Protein AF-A0ABD1I8C7-F1 (afdb_monomer)

Sequence (208 aa):
MLSKLMKF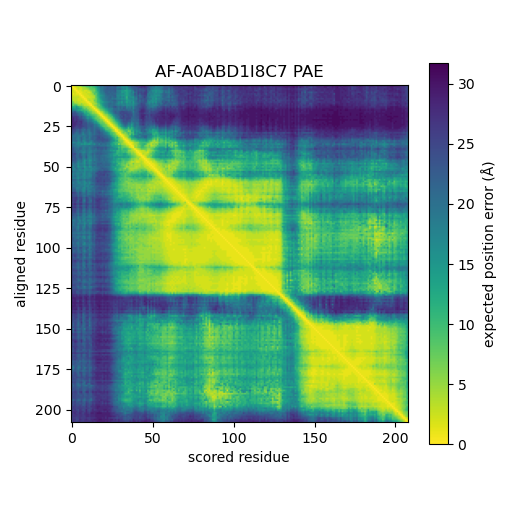FEGLLSAKGDHYVHSVSEAGGRQDVLLWYKDSGQHFNGEFSMAVVQANNLLEDQTQLESGCLSSNETGPHGTFVDIYDGHGGPETSRFINAHLFQHLKRFTAEHQYMSVEVIKKAFQATEDGRLVKATGEVLTNQLSTKHNASIESVRQELQSLHPDDSHIVVLKHNVWRVKGLIQFSKSIGDVYLKKVEFNREPLYQKI

pLDDT: mean 70.95, std 19.96, range [26.22, 94.75]

Radius of gyration: 20.89 Å; Cα contacts (8 Å, |Δi|>4): 258; chains: 1; bounding box: 43×45×62 Å

InterPro domains:
  IPR001932 PPM-type phosphatase-like domain [SM00332] (39-208)
  IPR015655 Protein phosphatase 2C [PTHR47992] (40-129)
  IPR036457 PPM-type phosphatase-like domain superfamily [G3DSA:3.60.40.10] (36-130)
  IPR036457 PPM-type phosphatase-like domain superfamily [G3DSA:3.60.40.10] (131-208)
  IPR036457 PPM-type phosphatase-like domain superfamily [SSF81606] (56-196)

Organism: Salvia divinorum (NCBI:txid28513)

Solvent-accessible surface area (backbone atoms only — not comparable to full-atom values): 13001 Å² total; per-residue (Å²): 108,68,72,60,55,48,51,52,53,52,59,69,65,63,77,74,83,83,84,88,81,95,70,85,82,76,88,67,68,57,77,50,104,56,38,44,40,38,84,72,45,77,45,103,88,49,77,46,65,49,74,49,75,58,86,54,101,62,68,20,60,37,72,49,79,48,62,45,65,50,18,73,40,91,88,36,51,68,50,74,50,77,51,78,34,89,34,71,98,50,37,64,62,24,51,49,46,71,71,39,32,64,56,37,30,14,47,39,13,46,78,64,62,46,87,44,72,61,26,51,53,43,12,55,48,30,59,68,67,74,53,89,81,90,82,86,86,92,90,84,95,65,86,90,70,76,86,52,33,35,79,38,65,70,53,43,52,51,53,44,70,77,34,77,87,45,85,54,52,63,33,78,50,94,95,36,40,11,38,66,62,74,41,42,56,74,70,78,79,70,66,54,48,82,76,37,74,92,55,53,51,86,81,65,85,72,88,126

Mean predicted aligned error: 14.36 Å

Structure (mmCIF, N/CA/C/O backbone):
data_AF-A0ABD1I8C7-F1
#
_entry.id   AF-A0ABD1I8C7-F1
#
loop_
_atom_site.group_PDB
_atom_site.id
_atom_site.type_symbol
_atom_site.label_atom_id
_atom_site.label_alt_id
_atom_site.label_comp_id
_atom_site.label_asym_id
_atom_site.label_entity_id
_atom_site.label_seq_id
_atom_site.pdbx_PDB_ins_code
_atom_site.Cartn_x
_atom_site.Cartn_y
_atom_site.Cartn_z
_atom_site.occupancy
_atom_site.B_iso_or_equiv
_atom_site.auth_seq_id
_atom_site.auth_comp_id
_atom_site.auth_asym_id
_atom_site.auth_atom_id
_atom_site.pdbx_PDB_model_num
ATOM 1 N N . MET A 1 1 ? -24.406 -19.679 -8.774 1.00 45.56 1 MET A N 1
ATOM 2 C CA . MET A 1 1 ? -22.985 -19.381 -8.473 1.00 45.56 1 MET A CA 1
ATOM 3 C C . MET A 1 1 ? -22.059 -20.491 -8.954 1.00 45.56 1 MET A C 1
ATOM 5 O O . MET A 1 1 ? -21.194 -20.193 -9.762 1.00 45.56 1 MET A O 1
ATOM 9 N N . LEU A 1 2 ? -22.289 -21.755 -8.575 1.00 35.94 2 LEU A N 1
ATOM 10 C CA . LEU A 1 2 ? -21.506 -22.910 -9.055 1.00 35.94 2 LEU A CA 1
ATOM 11 C C . LEU A 1 2 ? -21.444 -23.039 -10.586 1.00 35.94 2 LEU A C 1
ATOM 13 O O . LEU A 1 2 ? -20.377 -23.278 -11.124 1.00 35.94 2 LEU A O 1
ATOM 17 N N . SER A 1 3 ? -22.538 -22.773 -11.303 1.00 36.16 3 SER A N 1
ATOM 18 C CA . SER A 1 3 ? -22.552 -22.829 -12.774 1.00 36.16 3 SER A CA 1
ATOM 19 C C . SER A 1 3 ? -21.710 -21.745 -13.462 1.00 36.16 3 SER A C 1
ATOM 21 O O . SER A 1 3 ? -21.222 -21.967 -14.562 1.00 36.16 3 SER A O 1
ATOM 23 N N . LYS A 1 4 ? -21.511 -20.580 -12.827 1.00 42.75 4 LYS A N 1
ATOM 24 C CA . LYS A 1 4 ? -20.607 -19.530 -13.333 1.00 42.75 4 LYS A CA 1
ATOM 25 C C . LYS A 1 4 ? -19.144 -19.867 -13.026 1.00 42.75 4 LYS A C 1
ATOM 27 O O . LYS A 1 4 ? -18.289 -19.661 -13.874 1.00 42.75 4 LYS A O 1
ATOM 32 N N . LEU A 1 5 ? -18.885 -20.450 -11.853 1.00 42.31 5 LEU A N 1
ATOM 33 C CA . LEU A 1 5 ? -17.564 -20.949 -11.461 1.00 42.31 5 LEU A CA 1
ATOM 34 C C . LEU A 1 5 ? -17.123 -22.156 -12.313 1.00 42.31 5 LEU A C 1
ATOM 36 O O . LEU A 1 5 ? -15.961 -22.261 -12.678 1.00 42.31 5 LEU A O 1
ATOM 40 N N . MET A 1 6 ? -18.045 -23.046 -12.684 1.00 38.19 6 MET A N 1
ATOM 41 C CA . MET A 1 6 ? -17.744 -24.175 -13.573 1.00 38.19 6 MET A CA 1
ATOM 42 C C . MET A 1 6 ? -17.436 -23.709 -15.000 1.00 38.19 6 MET A C 1
ATOM 44 O O . MET A 1 6 ? -16.459 -24.172 -15.573 1.00 38.19 6 MET A O 1
ATOM 48 N N . LYS A 1 7 ? -18.169 -22.714 -15.525 1.00 44.19 7 LYS A N 1
ATOM 49 C CA . LYS A 1 7 ? -17.835 -22.074 -16.812 1.00 44.19 7 LYS A CA 1
ATOM 50 C C . LYS A 1 7 ? -16.465 -21.384 -16.800 1.00 44.19 7 LYS A C 1
ATOM 52 O O . LYS A 1 7 ? -15.779 -21.387 -17.816 1.00 44.19 7 LYS A O 1
ATOM 57 N N . PHE A 1 8 ? -16.053 -20.830 -15.656 1.00 46.72 8 PHE A N 1
ATOM 58 C CA . PHE A 1 8 ? -14.706 -20.287 -15.459 1.00 46.72 8 PHE A CA 1
ATOM 59 C C . PHE A 1 8 ? -13.624 -21.374 -15.597 1.00 46.72 8 PHE A C 1
ATOM 61 O O . PHE A 1 8 ? -12.655 -21.177 -16.325 1.00 46.72 8 PHE A O 1
ATOM 68 N N . PHE A 1 9 ? -13.811 -22.549 -14.981 1.00 45.28 9 PHE A N 1
ATOM 69 C CA . PHE A 1 9 ? -12.867 -23.666 -15.131 1.00 45.28 9 PHE A CA 1
ATOM 70 C C . PHE A 1 9 ? -12.885 -24.291 -16.534 1.00 45.28 9 PHE A C 1
ATOM 72 O O . PHE A 1 9 ? -11.830 -24.664 -17.039 1.00 45.28 9 PHE A O 1
ATOM 79 N N . GLU A 1 10 ? -14.045 -24.367 -17.190 1.00 43.16 10 GLU A N 1
ATOM 80 C CA . GLU A 1 10 ? -14.157 -24.857 -18.573 1.00 43.16 10 GLU A CA 1
ATOM 81 C C . GLU A 1 10 ? -13.424 -23.943 -19.568 1.00 43.16 10 GLU A C 1
ATOM 83 O O . GLU A 1 10 ? -12.711 -24.443 -20.437 1.00 43.16 10 GLU A O 1
ATOM 88 N N . GLY A 1 11 ? -13.514 -22.617 -19.405 1.00 42.72 11 GLY A N 1
ATOM 89 C CA . GLY A 1 11 ? -12.761 -21.656 -20.221 1.00 42.72 11 GLY A CA 1
ATOM 90 C C . GLY A 1 11 ? -11.244 -21.759 -20.030 1.00 42.72 11 GLY A C 1
ATOM 91 O O . GLY A 1 11 ? -10.499 -21.732 -21.007 1.00 42.72 11 GLY A O 1
ATOM 92 N N . LEU A 1 12 ? -10.791 -21.965 -18.788 1.00 45.03 12 LEU A N 1
ATOM 93 C CA . LEU A 1 12 ? -9.370 -22.120 -18.448 1.00 45.03 12 LEU A CA 1
ATOM 94 C C . LEU A 1 12 ? -8.767 -23.428 -18.997 1.00 45.03 12 LEU A C 1
ATOM 96 O O . LEU A 1 12 ? -7.588 -23.485 -19.339 1.00 45.03 12 LEU A O 1
ATOM 100 N N . LEU A 1 13 ? -9.573 -24.492 -19.082 1.00 40.12 13 LEU A N 1
ATOM 101 C CA . LEU A 1 13 ? -9.147 -25.807 -19.572 1.00 40.12 13 LEU A CA 1
ATOM 102 C C . LEU A 1 13 ? -9.247 -25.947 -21.099 1.00 40.12 13 LEU A C 1
ATOM 104 O O . LEU A 1 13 ? -8.547 -26.782 -21.673 1.00 40.12 13 LEU A O 1
ATOM 108 N N . SER A 1 14 ? -10.071 -25.132 -21.767 1.00 38.41 14 SER A N 1
ATOM 109 C CA . SER A 1 14 ? -10.277 -25.201 -23.220 1.00 38.41 14 SER A CA 1
ATOM 110 C C . SER A 1 14 ? -9.148 -24.569 -24.051 1.00 38.41 14 SER A C 1
ATOM 112 O O . SER A 1 14 ? -9.149 -24.718 -25.270 1.00 38.41 14 SER A O 1
ATOM 114 N N . ALA A 1 15 ? -8.164 -23.907 -23.434 1.00 40.06 15 ALA A N 1
ATOM 115 C CA . ALA A 1 15 ? -7.047 -23.248 -24.124 1.00 40.06 15 ALA A CA 1
ATOM 116 C C . ALA A 1 15 ? -5.882 -24.191 -24.513 1.00 40.06 15 ALA A C 1
ATOM 118 O O . ALA A 1 15 ? -4.747 -23.749 -24.690 1.00 40.06 15 ALA A O 1
ATOM 119 N N . LYS A 1 16 ? -6.129 -25.501 -24.653 1.00 38.72 16 LYS A N 1
ATOM 120 C CA . LYS A 1 16 ? -5.148 -26.453 -25.198 1.00 38.72 16 LYS A CA 1
ATOM 121 C C . LYS A 1 16 ? -5.576 -26.935 -26.579 1.00 38.72 16 LYS A C 1
ATOM 123 O O . LYS A 1 16 ? -6.332 -27.892 -26.697 1.00 38.72 16 LYS A O 1
ATOM 128 N N . GLY A 1 17 ? -4.997 -26.301 -27.594 1.00 39.34 17 GLY A N 1
ATOM 129 C CA . GLY A 1 17 ? -4.993 -26.777 -28.974 1.00 39.34 17 GLY A CA 1
ATOM 130 C C . GLY A 1 17 ? -5.475 -25.722 -29.957 1.00 39.34 17 GLY A C 1
ATOM 131 O O . GLY A 1 17 ? -6.671 -25.601 -30.170 1.00 39.34 17 GLY A O 1
ATOM 132 N N . ASP A 1 18 ? -4.548 -24.943 -30.520 1.00 29.41 18 ASP A N 1
ATOM 133 C CA . ASP A 1 18 ? -4.319 -24.937 -31.971 1.00 29.41 18 ASP A CA 1
ATOM 134 C C . ASP A 1 18 ? -3.164 -23.998 -32.361 1.00 29.41 18 ASP A C 1
ATOM 136 O O . ASP A 1 18 ? -2.932 -22.944 -31.771 1.00 29.41 18 ASP A O 1
ATOM 140 N N . HIS A 1 19 ? -2.379 -24.448 -33.340 1.00 30.81 19 HIS A N 1
ATOM 141 C CA . HIS A 1 19 ? -1.162 -23.810 -33.831 1.00 30.81 19 HIS A CA 1
ATOM 142 C C . HIS A 1 19 ? -1.445 -22.627 -34.784 1.00 30.81 19 HIS A C 1
ATOM 144 O O . HIS A 1 19 ? -2.179 -22.777 -35.751 1.00 30.81 19 HIS A O 1
ATOM 150 N N . TYR A 1 20 ? -0.715 -21.524 -34.545 1.00 30.84 20 TYR A N 1
ATOM 151 C CA . TYR A 1 20 ? -0.218 -20.479 -35.469 1.00 30.84 20 TYR A CA 1
ATOM 152 C C . TYR A 1 20 ? -1.201 -19.728 -36.391 1.00 30.84 20 TYR A C 1
ATOM 154 O O . TYR A 1 20 ? -1.635 -20.285 -37.386 1.00 30.84 20 TYR A O 1
ATOM 162 N N . VAL A 1 21 ? -1.345 -18.405 -36.188 1.00 26.22 21 VAL A N 1
ATOM 163 C CA . VAL A 1 21 ? -0.935 -17.346 -37.148 1.00 26.22 21 VAL A CA 1
ATOM 164 C C . VAL A 1 21 ? -0.679 -16.037 -36.379 1.00 26.22 21 VAL A C 1
ATOM 166 O O . VAL A 1 21 ? -1.485 -15.601 -35.563 1.00 26.22 21 VAL A O 1
ATOM 169 N N . HIS A 1 22 ? 0.463 -15.410 -36.668 1.00 39.03 22 HIS A N 1
ATOM 170 C CA . HIS A 1 22 ? 0.878 -14.081 -36.216 1.00 39.03 22 HIS A CA 1
ATOM 171 C C . HIS A 1 22 ? -0.144 -12.994 -36.607 1.00 39.03 22 HIS A C 1
ATOM 173 O O . HIS A 1 22 ? -0.355 -12.742 -37.791 1.00 39.03 22 HIS A O 1
ATOM 179 N N . SER A 1 23 ? -0.694 -12.276 -35.628 1.00 26.30 23 SER A N 1
ATOM 180 C CA . SER A 1 23 ? -1.195 -10.913 -35.820 1.00 26.30 23 SER A CA 1
ATOM 181 C C . SER A 1 23 ? -1.160 -10.167 -34.487 1.00 26.30 23 SER A C 1
ATOM 183 O O . SER A 1 23 ? -1.626 -10.674 -33.474 1.00 26.30 23 SER A O 1
ATOM 185 N N . VAL A 1 24 ? -0.506 -9.006 -34.525 1.00 30.81 24 VAL A N 1
ATOM 186 C CA . VAL A 1 24 ? -0.400 -7.920 -33.538 1.00 30.81 24 VAL A CA 1
ATOM 187 C C . VAL A 1 24 ? -1.281 -8.081 -32.287 1.00 30.81 24 VAL A C 1
ATOM 189 O O . VAL A 1 24 ? -2.501 -7.976 -32.350 1.00 30.81 24 VAL A O 1
ATOM 192 N N . SER A 1 25 ? -0.629 -8.293 -31.138 1.00 33.66 25 SER A N 1
ATOM 193 C CA . SER A 1 25 ? -1.260 -8.415 -29.820 1.00 33.66 25 SER A CA 1
ATOM 194 C C . SER A 1 25 ? -2.000 -7.130 -29.439 1.00 33.66 25 SER A C 1
ATOM 196 O O . SER A 1 25 ? -1.377 -6.106 -29.155 1.00 33.66 25 SER A O 1
ATOM 198 N N . GLU A 1 26 ? -3.327 -7.206 -29.368 1.00 35.78 26 GLU A N 1
ATOM 199 C CA . GLU A 1 26 ? -4.166 -6.250 -28.643 1.00 35.78 26 GLU A CA 1
ATOM 200 C C . GLU A 1 26 ? -3.727 -6.223 -27.171 1.00 35.78 26 GLU A C 1
ATOM 202 O O . GLU A 1 26 ? -3.871 -7.197 -26.436 1.00 35.78 26 GLU A O 1
ATOM 207 N N . ALA A 1 27 ? -3.158 -5.101 -26.732 1.00 43.41 27 ALA A N 1
ATOM 208 C CA . ALA A 1 27 ? -2.728 -4.875 -25.351 1.00 43.41 27 ALA A CA 1
ATOM 209 C C . ALA A 1 27 ? -3.891 -4.515 -24.395 1.00 43.41 27 ALA A C 1
ATOM 211 O O . ALA A 1 27 ? -3.655 -4.157 -23.241 1.00 43.41 27 ALA A O 1
ATOM 212 N N . GLY A 1 28 ? -5.143 -4.583 -24.861 1.00 44.72 28 GLY A N 1
ATOM 213 C CA . GLY A 1 28 ? -6.338 -4.239 -24.091 1.00 44.72 28 GLY A CA 1
ATOM 214 C C . GLY A 1 28 ? -6.972 -5.471 -23.450 1.00 44.72 28 GLY A C 1
ATOM 215 O O . GLY A 1 28 ? -7.392 -6.385 -24.153 1.00 44.72 28 GLY A O 1
ATOM 216 N N . GLY A 1 29 ? -7.045 -5.503 -22.115 1.00 45.91 29 GLY A N 1
ATOM 217 C CA . GLY A 1 29 ? -7.774 -6.546 -21.384 1.00 45.91 29 GLY A CA 1
ATOM 218 C C . GLY A 1 29 ? -9.247 -6.621 -21.805 1.00 45.91 29 GLY A C 1
ATOM 219 O O . GLY A 1 29 ? -9.850 -5.609 -22.164 1.00 45.91 29 GLY A O 1
ATOM 220 N N . ARG A 1 30 ? -9.833 -7.822 -21.760 1.00 50.06 30 ARG A N 1
ATOM 221 C CA . ARG A 1 30 ? -11.252 -8.035 -22.073 1.00 50.06 30 ARG A CA 1
ATOM 222 C C . ARG A 1 30 ? -12.092 -7.717 -20.840 1.00 50.06 30 ARG A C 1
ATOM 224 O O . ARG A 1 30 ? -11.819 -8.216 -19.750 1.00 50.06 30 ARG A O 1
ATOM 231 N N . GLN A 1 31 ? -13.103 -6.875 -21.017 1.00 45.56 31 GLN A N 1
ATOM 232 C CA . GLN A 1 31 ? -14.036 -6.498 -19.962 1.00 45.56 31 GLN A CA 1
ATOM 233 C C . GLN A 1 31 ? -15.365 -7.222 -20.196 1.00 45.56 31 GLN A C 1
ATOM 235 O O . GLN A 1 31 ? -16.065 -6.926 -21.162 1.00 45.56 31 GLN A O 1
ATOM 240 N N . ASP A 1 32 ? -15.711 -8.161 -19.317 1.00 48.12 32 ASP A N 1
ATOM 241 C CA . ASP A 1 32 ? -17.090 -8.634 -19.163 1.00 48.12 32 ASP A CA 1
ATOM 242 C C . ASP A 1 32 ? -17.681 -7.949 -17.917 1.00 48.12 32 ASP A C 1
ATOM 244 O O . ASP A 1 32 ? -16.945 -7.556 -17.013 1.00 48.12 32 ASP A O 1
ATOM 248 N N . VAL A 1 33 ? -18.999 -7.760 -17.856 1.00 56.06 33 VAL A N 1
ATOM 249 C CA . VAL A 1 33 ? -19.697 -6.792 -16.970 1.00 56.06 33 VAL A CA 1
ATOM 250 C C . VAL A 1 33 ? -19.403 -6.965 -15.460 1.00 56.06 33 VAL A C 1
ATOM 252 O O . VAL A 1 33 ? -19.699 -6.073 -14.672 1.00 56.06 33 VAL A O 1
ATOM 255 N N . LEU A 1 34 ? -18.799 -8.084 -15.044 1.00 59.16 34 LEU A N 1
ATOM 256 C CA . LEU A 1 34 ? -18.419 -8.404 -13.656 1.00 59.16 34 LEU A CA 1
ATOM 257 C C . LEU A 1 34 ? -16.981 -8.941 -13.506 1.00 59.16 34 LEU A C 1
ATOM 259 O O . LEU A 1 34 ? -16.591 -9.374 -12.418 1.00 59.16 34 LEU A O 1
ATOM 263 N N . LEU A 1 35 ? -16.220 -9.002 -14.599 1.00 55.72 35 LEU A N 1
ATOM 264 C CA . LEU A 1 35 ? -14.939 -9.694 -14.661 1.00 55.72 35 LEU A CA 1
ATOM 265 C C . LEU A 1 35 ? -13.967 -8.894 -15.523 1.00 55.72 35 LEU A C 1
ATOM 267 O O . LEU A 1 35 ? -14.176 -8.718 -16.724 1.00 55.72 35 LEU A O 1
ATOM 271 N N . TRP A 1 36 ? -12.872 -8.466 -14.904 1.00 66.19 36 TRP A N 1
ATOM 272 C CA . TRP A 1 36 ? -11.698 -8.021 -15.638 1.00 66.19 36 TRP A CA 1
ATOM 273 C C . TRP A 1 36 ? -10.651 -9.116 -15.558 1.00 66.19 36 TRP A C 1
ATOM 275 O O . TRP A 1 36 ? -10.346 -9.613 -14.475 1.00 66.19 36 TRP A O 1
ATOM 285 N N . TYR A 1 37 ? -10.102 -9.509 -16.696 1.00 59.41 37 TYR A N 1
ATOM 286 C CA . TYR A 1 37 ? -9.036 -10.491 -16.724 1.00 59.41 37 TYR A CA 1
ATOM 287 C C . TYR A 1 37 ? -8.070 -10.221 -17.873 1.00 59.41 37 TYR A C 1
ATOM 289 O O . TYR A 1 37 ? -8.408 -9.636 -18.905 1.00 59.41 37 TYR A O 1
ATOM 297 N N . LYS A 1 38 ? -6.835 -10.659 -17.661 1.00 64.44 38 LYS A N 1
ATOM 298 C CA . LYS A 1 38 ? -5.756 -10.720 -18.633 1.00 64.44 38 LYS A CA 1
ATOM 299 C C . LYS A 1 38 ? -5.336 -12.183 -18.711 1.00 64.44 38 LYS A C 1
ATOM 301 O O . LYS A 1 38 ? -4.649 -12.667 -17.813 1.00 64.44 38 LYS A O 1
ATOM 306 N N . ASP A 1 39 ? -5.821 -12.863 -19.753 1.00 58.16 39 ASP A N 1
ATOM 307 C CA . ASP A 1 39 ? -5.686 -14.315 -19.963 1.00 58.16 39 ASP A CA 1
ATOM 308 C C . ASP A 1 39 ? -4.238 -14.791 -19.904 1.00 58.16 39 ASP A C 1
ATOM 310 O O . ASP A 1 39 ? -3.917 -15.735 -19.190 1.00 58.16 39 ASP A O 1
ATOM 314 N N . SER A 1 40 ? -3.360 -14.115 -20.641 1.00 58.84 40 SER A N 1
ATOM 315 C CA . SER A 1 40 ? -1.940 -14.435 -20.699 1.00 58.84 40 SER A CA 1
ATOM 316 C C . SER A 1 40 ? -1.155 -13.197 -21.122 1.00 58.84 40 SER A C 1
ATOM 318 O O . SER A 1 40 ? -1.397 -12.642 -22.195 1.00 58.84 40 SER A O 1
ATOM 320 N N . GLY A 1 41 ? -0.222 -12.743 -20.294 1.00 60.47 41 GLY A N 1
ATOM 321 C CA . GLY A 1 41 ? 0.793 -11.768 -20.675 1.00 60.47 41 GLY A CA 1
ATOM 322 C C . GLY A 1 41 ? 2.188 -12.362 -20.547 1.00 60.47 41 GLY A C 1
ATOM 323 O O . GLY A 1 41 ? 2.424 -13.248 -19.729 1.00 60.47 41 GLY A O 1
ATOM 324 N N . GLN A 1 42 ? 3.114 -11.878 -21.370 1.00 60.25 42 GLN A N 1
ATOM 325 C CA . GLN A 1 42 ? 4.514 -12.281 -21.300 1.00 60.25 42 GLN A CA 1
ATOM 326 C C . GLN A 1 42 ? 5.292 -11.374 -20.348 1.00 60.25 42 GLN A C 1
ATOM 328 O O . GLN A 1 42 ? 5.147 -10.150 -20.373 1.00 60.25 42 GLN A O 1
ATOM 333 N N . HIS A 1 43 ? 6.152 -11.987 -19.542 1.00 68.50 43 HIS A N 1
ATOM 334 C CA . HIS A 1 43 ? 7.242 -11.316 -18.846 1.00 68.50 43 HIS A CA 1
ATOM 335 C C . HIS A 1 43 ? 8.570 -12.006 -19.181 1.00 68.50 43 HIS A C 1
ATOM 337 O O . HIS A 1 43 ? 8.591 -13.094 -19.751 1.00 68.50 43 HIS A O 1
ATOM 343 N N . PHE A 1 44 ? 9.696 -11.395 -18.802 1.00 56.97 44 PHE A N 1
ATOM 344 C CA . PHE A 1 44 ? 11.043 -11.853 -19.187 1.00 56.97 44 PHE A CA 1
ATOM 345 C C . PHE A 1 44 ? 11.358 -13.332 -18.853 1.00 56.97 44 PHE A C 1
ATOM 347 O O . PHE A 1 44 ? 12.233 -13.924 -19.474 1.00 56.97 44 PHE A O 1
ATOM 354 N N . ASN A 1 45 ? 10.630 -13.944 -17.910 1.00 64.00 45 ASN A N 1
ATOM 355 C CA . ASN A 1 45 ? 10.873 -15.303 -17.415 1.00 64.00 45 ASN A CA 1
ATOM 356 C C . ASN A 1 45 ? 9.656 -16.246 -17.514 1.00 64.00 45 ASN A C 1
ATOM 358 O O . ASN A 1 45 ? 9.692 -17.317 -16.908 1.00 64.00 45 ASN A O 1
ATOM 362 N N . GLY A 1 46 ? 8.590 -15.880 -18.236 1.00 71.38 46 GLY A N 1
ATOM 363 C CA . GLY A 1 46 ? 7.407 -16.738 -18.344 1.00 71.38 46 GLY A CA 1
ATOM 364 C C . GLY A 1 46 ? 6.122 -16.032 -18.766 1.00 71.38 46 GLY A C 1
ATOM 365 O O . GLY A 1 46 ? 6.126 -14.904 -19.266 1.00 71.38 46 GLY A O 1
ATOM 366 N N . GLU A 1 47 ? 5.010 -16.730 -18.555 1.00 74.50 47 GLU A N 1
ATOM 367 C CA . GLU A 1 47 ? 3.654 -16.245 -18.799 1.00 74.50 47 GLU A CA 1
ATOM 368 C C . GLU A 1 47 ? 2.944 -15.989 -17.470 1.00 74.50 47 GLU A C 1
ATOM 370 O O . GLU A 1 47 ? 3.132 -16.717 -16.493 1.00 74.50 47 GLU A O 1
ATOM 375 N N . PHE A 1 48 ? 2.108 -14.960 -17.433 1.00 71.94 48 PHE A N 1
ATOM 376 C CA . PHE A 1 48 ? 1.251 -14.658 -16.294 1.00 71.94 48 PHE A CA 1
ATOM 377 C C . PHE A 1 48 ? -0.202 -14.533 -16.737 1.00 71.94 48 PHE A C 1
ATOM 379 O O . PHE A 1 48 ? -0.478 -14.101 -17.851 1.00 71.94 48 PHE A O 1
ATOM 386 N N . SER A 1 49 ? -1.129 -14.796 -15.821 1.00 72.81 49 SER A N 1
ATOM 387 C CA . SER A 1 49 ? -2.550 -14.480 -15.970 1.00 72.81 49 SER A CA 1
ATOM 388 C C . SER A 1 49 ? -3.017 -13.696 -14.751 1.00 72.81 49 SER A C 1
ATOM 390 O O . SER A 1 49 ? -2.566 -13.968 -13.637 1.00 72.81 49 SER A O 1
ATOM 392 N N . MET A 1 50 ? -3.939 -12.760 -14.930 1.00 77.00 50 MET A N 1
ATOM 393 C CA . MET A 1 50 ? -4.484 -11.967 -13.830 1.00 77.00 50 MET A CA 1
ATOM 394 C C . MET A 1 50 ? -5.988 -11.827 -13.996 1.00 77.00 50 MET A C 1
ATOM 396 O O . MET A 1 50 ? -6.465 -11.614 -15.104 1.00 77.00 50 MET A O 1
ATOM 400 N N . ALA A 1 51 ? -6.739 -11.938 -12.906 1.00 74.75 51 ALA A N 1
ATOM 401 C CA . ALA A 1 51 ? -8.183 -11.769 -12.924 1.00 74.75 51 ALA A CA 1
ATOM 4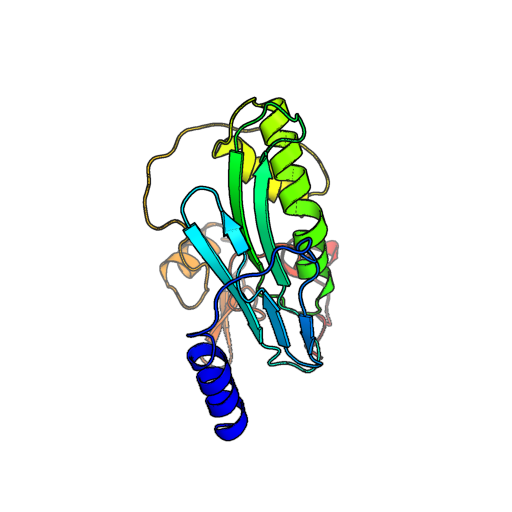02 C C . ALA A 1 51 ? -8.644 -11.021 -11.675 1.00 74.75 51 ALA A C 1
ATOM 404 O O . ALA A 1 51 ? -8.145 -11.258 -10.576 1.00 74.75 51 ALA A O 1
ATOM 405 N N . VAL A 1 52 ? -9.622 -10.145 -11.863 1.00 74.50 52 VAL A N 1
ATOM 406 C CA . VAL A 1 52 ? -10.355 -9.438 -10.820 1.00 74.50 52 VAL A CA 1
ATOM 407 C C . VAL A 1 52 ? -11.817 -9.817 -10.969 1.00 74.50 52 VAL A C 1
ATOM 409 O O . VAL A 1 52 ? -12.434 -9.586 -12.011 1.00 74.50 52 VAL A O 1
ATOM 412 N N . VAL A 1 53 ? -12.366 -10.419 -9.917 1.00 73.94 53 VAL A N 1
ATOM 413 C CA . VAL A 1 53 ? -13.762 -10.849 -9.867 1.00 73.94 53 VAL A CA 1
ATOM 414 C C . VAL A 1 53 ? -14.523 -9.881 -8.980 1.00 73.94 53 VAL A C 1
ATOM 416 O O . VAL A 1 53 ? -14.243 -9.772 -7.788 1.00 73.94 53 VAL A O 1
ATOM 419 N N . GLN A 1 54 ? -15.510 -9.196 -9.548 1.00 72.81 54 GLN A N 1
ATOM 420 C CA . GLN A 1 54 ? -16.318 -8.251 -8.793 1.00 72.81 54 GLN A CA 1
ATOM 421 C C . GLN A 1 54 ? -17.267 -8.984 -7.831 1.00 72.81 54 GLN A C 1
ATOM 423 O O . GLN A 1 54 ? -18.155 -9.724 -8.261 1.00 72.81 54 GLN A O 1
ATOM 428 N N . ALA A 1 55 ? -17.096 -8.753 -6.526 1.00 70.56 55 ALA A N 1
ATOM 429 C CA . ALA A 1 55 ? -17.968 -9.297 -5.479 1.00 70.56 55 ALA A CA 1
ATOM 430 C C . ALA A 1 55 ? -19.035 -8.298 -4.983 1.00 70.56 55 ALA A C 1
ATOM 432 O O . ALA A 1 55 ? -20.110 -8.718 -4.557 1.00 70.56 55 ALA A O 1
ATOM 433 N N . ASN A 1 56 ? -18.760 -6.991 -5.066 1.00 71.62 56 ASN A N 1
ATOM 434 C CA . ASN A 1 56 ? -19.635 -5.910 -4.592 1.00 71.62 56 ASN A CA 1
ATOM 435 C C . ASN A 1 56 ? -20.321 -5.176 -5.759 1.00 71.62 56 ASN A C 1
ATOM 437 O O . ASN A 1 56 ? -19.886 -5.272 -6.903 1.00 71.62 56 ASN A O 1
ATOM 441 N N . ASN A 1 57 ? -21.368 -4.385 -5.484 1.00 70.56 57 ASN A N 1
ATOM 442 C CA . ASN A 1 57 ? -22.046 -3.566 -6.509 1.00 70.56 57 ASN A CA 1
ATOM 443 C C . ASN A 1 57 ? -21.105 -2.555 -7.186 1.00 70.56 57 ASN A C 1
ATOM 445 O O . ASN A 1 57 ? -21.285 -2.226 -8.356 1.00 70.56 57 ASN A O 1
ATOM 449 N N . LEU A 1 58 ? -20.095 -2.090 -6.450 1.00 75.75 58 LEU A N 1
ATOM 450 C CA . LEU A 1 58 ? -19.028 -1.223 -6.928 1.00 75.75 58 LEU A CA 1
ATOM 451 C C . LEU A 1 58 ? -17.708 -1.989 -6.840 1.00 75.75 58 LEU A C 1
ATOM 453 O O . LEU A 1 58 ? -17.394 -2.551 -5.793 1.00 75.75 58 LEU A O 1
ATOM 457 N N . LEU A 1 59 ? -16.951 -2.040 -7.937 1.00 80.31 59 LEU A N 1
ATOM 458 C CA . LEU A 1 59 ? -15.636 -2.674 -7.942 1.00 80.31 59 LEU A CA 1
ATOM 459 C C . LEU A 1 59 ? -14.609 -1.734 -7.300 1.00 80.31 59 LEU A C 1
ATOM 461 O O . LEU A 1 59 ? -14.082 -0.834 -7.958 1.00 80.31 59 LEU A O 1
ATOM 465 N N . GLU A 1 60 ? -14.381 -1.934 -6.005 1.00 83.06 60 GLU A N 1
ATOM 466 C CA . GLU A 1 60 ? -13.381 -1.208 -5.218 1.00 83.06 60 GLU A CA 1
ATOM 467 C C . GLU A 1 60 ? -11.970 -1.759 -5.456 1.00 83.06 60 GLU A C 1
ATOM 469 O O . GLU A 1 60 ? -11.015 -0.986 -5.455 1.00 83.06 60 GLU A O 1
ATOM 474 N N . ASP A 1 61 ? -11.839 -3.053 -5.752 1.00 86.94 61 ASP A N 1
ATOM 475 C CA . ASP A 1 61 ? -10.543 -3.675 -6.007 1.00 86.94 61 ASP A CA 1
ATOM 476 C C . ASP A 1 61 ? -9.938 -3.210 -7.332 1.00 86.94 61 ASP A C 1
ATOM 478 O O . ASP A 1 61 ? -10.618 -3.090 -8.355 1.00 86.94 61 ASP A O 1
ATOM 482 N N . GLN A 1 62 ? -8.634 -2.964 -7.322 1.00 84.62 62 GLN A N 1
ATOM 483 C CA . GLN A 1 62 ? -7.859 -2.603 -8.506 1.00 84.62 62 GLN A CA 1
ATOM 484 C C . GLN A 1 62 ? -6.616 -3.483 -8.590 1.00 84.62 62 GLN A C 1
ATOM 486 O O . GLN A 1 62 ? -6.120 -3.997 -7.591 1.00 84.62 62 GLN A O 1
ATOM 491 N N . THR A 1 63 ? -6.073 -3.649 -9.790 1.00 87.69 63 THR A N 1
ATOM 492 C CA . THR A 1 63 ? -4.830 -4.394 -9.983 1.00 87.69 63 THR A CA 1
ATOM 493 C C . THR A 1 63 ? -4.032 -3.802 -11.130 1.00 87.69 63 THR A C 1
ATOM 495 O O . THR A 1 63 ? -4.597 -3.183 -12.035 1.00 87.69 63 THR A O 1
ATOM 498 N N . GLN A 1 64 ? -2.715 -3.949 -11.079 1.00 86.25 64 GLN A N 1
ATOM 499 C CA . GLN A 1 64 ? -1.822 -3.476 -12.123 1.00 86.25 64 GLN A CA 1
ATOM 500 C C . GLN A 1 64 ? -0.746 -4.515 -12.397 1.00 86.25 64 GLN A C 1
ATOM 502 O O . GLN A 1 64 ? -0.244 -5.174 -11.484 1.00 86.25 64 GLN A O 1
ATOM 507 N N . LEU A 1 65 ? -0.390 -4.644 -13.674 1.00 85.25 65 LEU A N 1
ATOM 508 C CA . LEU A 1 65 ? 0.650 -5.550 -14.115 1.00 85.25 65 LEU A CA 1
ATOM 509 C C . LEU A 1 65 ? 1.400 -4.984 -15.310 1.00 85.25 65 LEU A C 1
ATOM 511 O O . LEU A 1 65 ? 0.865 -4.912 -16.417 1.00 85.25 65 LEU A O 1
ATOM 515 N N . GLU A 1 66 ? 2.655 -4.638 -15.067 1.00 82.44 66 GLU A N 1
ATOM 516 C CA . GLU A 1 66 ? 3.554 -4.029 -16.038 1.00 82.44 66 GLU A CA 1
ATOM 517 C C . GLU A 1 66 ? 4.818 -4.880 -16.132 1.00 82.44 66 GLU A C 1
ATOM 519 O O . GLU A 1 66 ? 5.421 -5.231 -15.118 1.00 82.44 66 GLU A O 1
ATOM 524 N N . SER A 1 67 ? 5.241 -5.225 -17.346 1.00 83.81 67 SER A N 1
ATOM 525 C CA . SER A 1 67 ? 6.516 -5.907 -17.580 1.00 83.81 67 SER A CA 1
ATOM 526 C C . SER A 1 67 ? 7.321 -5.122 -18.606 1.00 83.81 67 SER A C 1
ATOM 528 O O . SER A 1 67 ? 6.780 -4.705 -19.628 1.00 83.81 67 SER A O 1
ATOM 530 N N . GLY A 1 68 ? 8.599 -4.876 -18.319 1.00 84.06 68 GLY A N 1
ATOM 531 C CA . GLY A 1 68 ? 9.465 -4.035 -19.144 1.00 84.06 68 GLY A CA 1
ATOM 532 C C . GLY A 1 68 ? 10.292 -3.065 -18.305 1.00 84.06 68 GLY A C 1
ATOM 533 O O . GLY A 1 68 ? 10.701 -3.391 -17.192 1.00 84.06 68 GLY A O 1
ATOM 534 N N . CYS A 1 69 ? 10.571 -1.878 -18.845 1.00 85.31 69 CYS A N 1
ATOM 535 C CA . CYS A 1 69 ? 11.407 -0.888 -18.171 1.00 85.31 69 CYS A CA 1
ATOM 536 C C . CYS A 1 69 ? 10.708 -0.301 -16.928 1.00 85.31 69 CYS A C 1
ATOM 538 O O . CYS A 1 69 ? 9.665 0.354 -17.023 1.00 85.31 69 CYS A O 1
ATOM 540 N N . LEU A 1 70 ? 11.329 -0.490 -15.762 1.00 85.69 70 LEU A N 1
ATOM 541 C CA . LEU A 1 70 ? 10.877 0.019 -14.462 1.00 85.69 70 LEU A CA 1
ATOM 542 C C . LEU A 1 70 ? 11.384 1.437 -14.174 1.00 85.69 70 LEU A C 1
ATOM 544 O O . LEU A 1 70 ? 11.278 1.912 -13.050 1.00 85.69 70 LEU A O 1
ATOM 548 N N . SER A 1 71 ? 11.946 2.115 -15.171 1.00 86.88 71 SER A N 1
ATOM 549 C CA . SER A 1 71 ? 12.475 3.473 -15.079 1.00 86.88 71 SER A CA 1
ATOM 550 C C . SER A 1 71 ? 11.783 4.376 -16.088 1.00 86.88 71 SER A C 1
ATOM 552 O O . SER A 1 71 ? 11.321 3.919 -17.134 1.00 86.88 71 SER A O 1
ATOM 554 N N . SER A 1 72 ? 11.704 5.675 -15.802 1.00 84.06 72 SER A N 1
ATOM 555 C CA . SER A 1 72 ? 11.298 6.657 -16.814 1.00 84.06 72 SER A CA 1
ATOM 556 C C . SER A 1 72 ? 12.365 6.876 -17.895 1.00 84.06 72 SER A C 1
ATOM 558 O O . SER A 1 72 ? 12.046 7.446 -18.932 1.00 84.06 72 SER A O 1
ATOM 560 N N . ASN A 1 73 ? 13.600 6.408 -17.683 1.00 80.81 73 ASN A N 1
ATOM 561 C CA . ASN A 1 73 ? 14.652 6.391 -18.701 1.00 80.81 73 ASN A CA 1
ATOM 562 C C . ASN A 1 73 ? 14.650 5.044 -19.436 1.00 80.81 73 ASN A C 1
ATOM 564 O O . ASN A 1 73 ? 14.701 4.004 -18.784 1.00 80.81 73 ASN A O 1
ATOM 568 N N . GLU A 1 74 ? 14.680 5.058 -20.772 1.00 76.62 74 GLU A N 1
ATOM 569 C CA . GLU A 1 74 ? 14.583 3.844 -21.608 1.00 76.62 74 GLU A CA 1
ATOM 570 C C . GLU A 1 74 ? 15.716 2.826 -21.383 1.00 76.62 74 GLU A C 1
ATOM 572 O O . GLU A 1 74 ? 15.536 1.632 -21.601 1.00 76.62 74 GLU A O 1
ATOM 577 N N . THR A 1 75 ? 16.870 3.272 -20.884 1.00 81.38 75 THR A N 1
ATOM 578 C CA . THR A 1 75 ? 18.020 2.415 -20.547 1.00 81.38 75 THR A CA 1
ATOM 579 C C . THR A 1 75 ? 17.993 1.881 -19.112 1.00 81.38 75 THR A C 1
ATOM 581 O O . THR A 1 75 ? 18.963 1.276 -18.656 1.00 81.38 75 THR A O 1
ATOM 584 N N . GLY A 1 76 ? 16.915 2.129 -18.366 1.00 80.00 76 GLY A N 1
ATOM 585 C CA . GLY A 1 76 ? 16.806 1.727 -16.970 1.00 80.00 76 GLY A CA 1
ATOM 586 C C . GLY A 1 76 ? 16.544 0.230 -16.759 1.00 80.00 76 GLY A C 1
ATOM 587 O O . GLY A 1 76 ? 16.349 -0.534 -17.712 1.00 80.00 76 GLY A O 1
ATOM 588 N N . PRO A 1 77 ? 16.528 -0.212 -15.490 1.00 82.06 77 PRO A N 1
ATOM 589 C CA . PRO A 1 77 ? 16.345 -1.616 -15.151 1.00 82.06 77 PRO A CA 1
ATOM 590 C C . PRO A 1 77 ? 15.007 -2.141 -15.672 1.00 82.06 77 PRO A C 1
ATOM 592 O O . PRO A 1 77 ? 13.977 -1.470 -15.589 1.00 82.06 77 PRO A O 1
ATOM 595 N N . HIS A 1 78 ? 15.036 -3.363 -16.192 1.00 85.38 78 HIS A N 1
ATOM 596 C CA . HIS A 1 78 ? 13.844 -4.081 -16.620 1.00 85.38 78 HIS A CA 1
ATOM 597 C C . HIS A 1 78 ? 13.366 -5.013 -15.511 1.00 85.38 78 HIS A C 1
ATOM 599 O O . HIS A 1 78 ? 14.163 -5.543 -14.736 1.00 85.38 78 HIS A O 1
ATOM 605 N N . GLY A 1 79 ? 12.062 -5.232 -15.442 1.00 84.88 79 GLY A N 1
ATOM 606 C CA . GLY A 1 79 ? 11.472 -6.157 -14.492 1.00 84.88 79 GLY A CA 1
ATOM 607 C C . GLY A 1 79 ? 9.970 -6.264 -14.668 1.00 84.88 79 GLY A C 1
ATOM 608 O O . GLY A 1 79 ? 9.416 -5.867 -15.691 1.00 84.88 79 GLY A O 1
ATOM 609 N N . THR A 1 80 ? 9.318 -6.854 -13.674 1.00 85.25 80 THR A N 1
ATOM 610 C CA . THR A 1 80 ? 7.864 -7.025 -13.654 1.00 85.25 80 THR A CA 1
ATOM 611 C C . THR A 1 80 ? 7.322 -6.420 -12.373 1.00 85.25 80 THR A C 1
ATOM 613 O O . THR A 1 80 ? 7.801 -6.736 -11.286 1.00 85.25 80 THR A O 1
ATOM 616 N N . PHE A 1 81 ? 6.351 -5.532 -12.518 1.00 84.56 81 PHE A N 1
ATOM 617 C CA . PHE A 1 81 ? 5.616 -4.898 -11.441 1.00 84.56 81 PHE A CA 1
ATOM 618 C C . PHE A 1 81 ? 4.219 -5.506 -11.397 1.00 84.56 81 PHE A C 1
ATOM 620 O O . PHE A 1 81 ? 3.511 -5.495 -12.402 1.00 84.56 81 PHE A O 1
ATOM 627 N N . VAL A 1 82 ? 3.849 -6.055 -10.243 1.00 88.19 82 VAL A N 1
ATOM 628 C CA . VAL A 1 82 ? 2.543 -6.668 -9.995 1.00 88.19 82 VAL A CA 1
ATOM 629 C C . VAL A 1 82 ? 1.992 -6.050 -8.726 1.00 88.19 82 VAL A C 1
ATOM 631 O O . VAL A 1 82 ? 2.680 -6.080 -7.709 1.00 88.19 82 VAL A O 1
ATOM 634 N N . ASP A 1 83 ? 0.767 -5.543 -8.776 1.00 85.88 83 ASP A N 1
ATOM 635 C CA . ASP A 1 83 ? 0.123 -4.940 -7.615 1.00 85.88 83 ASP A CA 1
ATOM 636 C C . ASP A 1 83 ? -1.369 -5.277 -7.550 1.00 85.88 83 ASP A C 1
ATOM 638 O O . ASP A 1 83 ? -2.059 -5.384 -8.570 1.00 85.88 83 ASP A O 1
ATOM 642 N N . ILE A 1 84 ? -1.868 -5.448 -6.326 1.00 89.25 84 ILE A N 1
ATOM 643 C CA . ILE A 1 84 ? -3.268 -5.753 -6.015 1.00 89.25 84 ILE A CA 1
ATOM 644 C C . ILE A 1 84 ? -3.703 -4.804 -4.901 1.00 89.25 84 ILE A C 1
ATOM 646 O O . ILE A 1 84 ? -3.084 -4.759 -3.837 1.00 89.25 84 ILE A O 1
ATOM 650 N N . TYR A 1 85 ? -4.773 -4.061 -5.148 1.00 86.25 85 TYR A N 1
ATOM 651 C CA . TYR A 1 85 ? -5.328 -3.071 -4.238 1.00 86.25 85 TYR A CA 1
ATOM 652 C C . TYR A 1 85 ? -6.723 -3.529 -3.813 1.00 86.25 85 TYR A C 1
ATOM 654 O O . TYR A 1 85 ? -7.639 -3.509 -4.629 1.00 86.25 85 TYR A O 1
ATOM 662 N N . ASP A 1 86 ? -6.862 -3.941 -2.553 1.00 85.94 86 ASP A N 1
ATOM 663 C CA . ASP A 1 86 ? -8.143 -4.240 -1.897 1.00 85.94 86 ASP A CA 1
ATOM 664 C C . ASP A 1 86 ? -8.742 -2.907 -1.426 1.00 85.94 86 ASP A C 1
ATOM 666 O O . ASP A 1 86 ? -8.211 -2.267 -0.510 1.00 85.94 86 ASP A O 1
ATOM 670 N N . GLY A 1 87 ? -9.730 -2.406 -2.167 1.00 83.25 87 GLY A N 1
ATOM 671 C CA . GLY A 1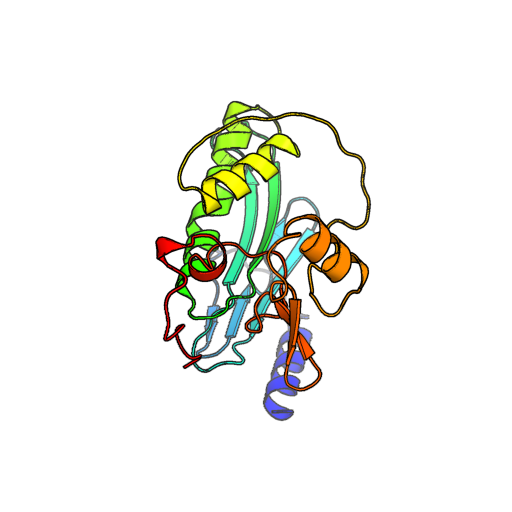 87 ? -10.301 -1.079 -1.943 1.00 83.25 87 GLY A CA 1
ATOM 672 C C . GLY A 1 87 ? -11.450 -1.116 -0.939 1.00 83.25 87 GLY A C 1
ATOM 673 O O . GLY A 1 87 ? -12.220 -2.070 -0.895 1.00 83.25 87 GLY A O 1
ATOM 674 N N . HIS A 1 88 ? -11.630 -0.044 -0.165 1.00 82.19 88 HIS A N 1
ATOM 675 C CA . HIS A 1 88 ? -12.793 0.100 0.711 1.00 82.19 88 HIS A CA 1
ATOM 676 C C . HIS A 1 88 ? -13.253 1.552 0.826 1.00 82.19 88 HIS A C 1
ATOM 678 O O . HIS A 1 88 ? -12.447 2.479 0.822 1.00 82.19 88 HIS A O 1
ATOM 684 N N . GLY A 1 89 ? -14.559 1.738 1.030 1.00 77.81 89 GLY A N 1
ATOM 685 C CA . GLY A 1 89 ? -15.138 3.071 1.228 1.00 77.81 89 GLY A CA 1
ATOM 686 C C . GLY A 1 89 ? -15.264 3.867 -0.072 1.00 77.81 89 GLY A C 1
ATOM 687 O O . GLY A 1 89 ? -15.314 5.095 -0.019 1.00 77.81 89 GLY A O 1
ATOM 688 N N . GLY A 1 90 ? -15.323 3.166 -1.208 1.00 80.38 90 GLY A N 1
ATOM 689 C CA . GLY A 1 90 ? -15.290 3.716 -2.558 1.00 80.38 90 GLY A CA 1
ATOM 690 C C . GLY A 1 90 ? -14.026 3.305 -3.342 1.00 80.38 90 GLY A C 1
ATOM 691 O O . GLY A 1 90 ? -12.983 3.009 -2.756 1.00 80.38 90 GLY A O 1
ATOM 692 N N . PRO A 1 91 ? -14.085 3.254 -4.686 1.00 80.06 91 PRO A N 1
ATOM 693 C CA . PRO A 1 91 ? -12.976 2.860 -5.558 1.00 80.06 91 PRO A CA 1
ATOM 694 C C . PRO A 1 91 ? -11.962 3.988 -5.802 1.00 80.06 91 PRO A C 1
ATOM 696 O O . PRO A 1 91 ? -10.995 3.809 -6.539 1.00 80.06 91 PRO A O 1
ATOM 699 N N . GLU A 1 92 ? -12.199 5.189 -5.283 1.00 82.38 92 GLU A N 1
ATOM 700 C CA . GLU A 1 92 ? -11.421 6.385 -5.607 1.00 82.38 92 GLU A CA 1
ATOM 701 C C . GLU A 1 92 ? -9.961 6.231 -5.178 1.00 82.38 92 GLU A C 1
ATOM 703 O O . GLU A 1 92 ? -9.057 6.534 -5.957 1.00 82.38 92 GLU A O 1
ATOM 708 N N . THR A 1 93 ? -9.716 5.711 -3.973 1.00 78.06 93 THR A N 1
ATOM 709 C CA . THR A 1 93 ? -8.356 5.516 -3.456 1.00 78.06 93 THR A CA 1
ATOM 710 C C . THR A 1 93 ? -7.614 4.422 -4.214 1.00 78.06 93 THR A C 1
ATOM 712 O O . THR A 1 93 ? -6.483 4.646 -4.641 1.00 78.06 93 THR A O 1
ATOM 715 N N . SER A 1 94 ? -8.234 3.266 -4.447 1.00 81.12 94 SER A N 1
ATOM 716 C CA . SER A 1 94 ? -7.595 2.175 -5.189 1.00 81.12 94 SER A CA 1
ATOM 717 C C . SER A 1 94 ? -7.305 2.565 -6.643 1.00 81.12 94 SER A C 1
ATOM 719 O O . SER A 1 94 ? -6.222 2.269 -7.149 1.00 81.12 94 SER A O 1
ATOM 721 N N . ARG A 1 95 ? -8.206 3.313 -7.301 1.00 82.69 95 ARG A N 1
ATOM 722 C CA . ARG A 1 95 ? -7.971 3.882 -8.644 1.00 82.69 95 ARG A CA 1
ATOM 723 C C . ARG A 1 95 ? -6.850 4.913 -8.642 1.00 82.69 95 ARG A C 1
ATOM 725 O O . ARG A 1 95 ? -6.034 4.925 -9.561 1.00 82.69 95 ARG A O 1
ATOM 732 N N . PHE A 1 96 ? -6.794 5.770 -7.624 1.00 79.12 96 PHE A N 1
ATOM 733 C CA . PHE A 1 96 ? -5.718 6.746 -7.493 1.00 79.12 96 PHE A CA 1
ATOM 734 C C . PHE A 1 96 ? -4.358 6.050 -7.366 1.00 79.12 96 PHE A C 1
ATOM 736 O O . PHE A 1 96 ? -3.434 6.400 -8.099 1.00 79.12 96 PHE A O 1
ATOM 743 N N . ILE A 1 97 ? -4.243 5.033 -6.507 1.00 80.75 97 ILE A N 1
ATOM 744 C CA . ILE A 1 97 ? -3.000 4.264 -6.346 1.00 80.75 97 ILE A CA 1
ATOM 745 C C . ILE A 1 97 ? -2.608 3.607 -7.674 1.00 80.75 97 ILE A C 1
ATOM 747 O O . ILE A 1 97 ? -1.477 3.791 -8.125 1.00 80.75 97 ILE A O 1
ATOM 751 N N . ASN A 1 98 ? -3.556 2.936 -8.335 1.00 83.94 98 ASN A N 1
ATOM 752 C CA . ASN A 1 98 ? -3.354 2.282 -9.631 1.00 83.94 98 ASN A CA 1
ATOM 753 C C . ASN A 1 98 ? -2.814 3.243 -10.709 1.00 83.94 98 ASN A C 1
ATOM 755 O O . ASN A 1 98 ? -1.955 2.875 -11.505 1.00 83.94 98 ASN A O 1
ATOM 759 N N . ALA A 1 99 ? -3.261 4.500 -10.701 1.00 82.19 99 ALA A N 1
ATOM 760 C CA . ALA A 1 99 ? -2.822 5.502 -11.668 1.00 82.19 99 ALA A CA 1
ATOM 761 C C . ALA A 1 99 ? -1.439 6.121 -11.365 1.00 82.19 99 ALA A C 1
ATOM 763 O O . ALA A 1 99 ? -0.775 6.597 -12.289 1.00 82.19 99 ALA A O 1
ATOM 764 N N . HIS A 1 100 ? -0.988 6.140 -10.103 1.00 81.38 100 HIS A N 1
ATOM 765 C CA . HIS A 1 100 ? 0.160 6.965 -9.686 1.00 81.38 100 HIS A CA 1
ATOM 766 C C . HIS A 1 100 ? 1.353 6.173 -9.140 1.00 81.38 100 HIS A C 1
ATOM 768 O O . HIS A 1 100 ? 2.498 6.573 -9.377 1.00 81.38 100 HIS A O 1
ATOM 774 N N . LEU A 1 101 ? 1.131 5.050 -8.448 1.00 85.75 101 LEU A N 1
ATOM 775 C CA . LEU A 1 101 ? 2.196 4.349 -7.722 1.00 85.75 101 LEU A CA 1
ATOM 776 C C . LEU A 1 101 ? 3.305 3.860 -8.660 1.00 85.75 101 LEU A C 1
ATOM 778 O O . LEU A 1 101 ? 4.487 4.132 -8.424 1.00 85.75 101 LEU A O 1
ATOM 782 N N . PHE A 1 102 ? 2.933 3.224 -9.774 1.00 88.00 102 PHE A N 1
ATOM 783 C CA . PHE A 1 102 ? 3.910 2.757 -10.755 1.00 88.00 102 PHE A CA 1
ATOM 784 C C . PHE A 1 102 ? 4.694 3.912 -11.399 1.00 88.00 102 PHE A C 1
ATOM 786 O O . PHE A 1 102 ? 5.903 3.808 -11.605 1.00 88.00 102 PHE A O 1
ATOM 793 N N . GLN A 1 103 ? 4.054 5.058 -11.649 1.00 85.62 103 GLN A N 1
ATOM 794 C CA . GLN A 1 103 ? 4.734 6.231 -12.213 1.00 85.62 103 GLN A CA 1
ATOM 795 C C . GLN A 1 103 ? 5.745 6.833 -11.234 1.00 85.62 103 GLN A C 1
ATOM 797 O O . GLN A 1 103 ? 6.856 7.202 -11.627 1.00 85.62 103 GLN A O 1
ATOM 802 N N . HIS A 1 104 ? 5.407 6.891 -9.944 1.00 83.38 104 HIS A N 1
ATOM 803 C CA . HIS A 1 104 ? 6.360 7.298 -8.916 1.00 83.38 104 HIS A CA 1
ATOM 804 C C . HIS A 1 104 ? 7.540 6.331 -8.829 1.00 83.38 104 HIS A C 1
ATOM 806 O O . HIS A 1 104 ? 8.684 6.783 -8.770 1.00 83.38 104 HIS A O 1
ATOM 812 N N . LEU A 1 105 ? 7.284 5.026 -8.908 1.00 86.94 105 LEU A N 1
ATOM 813 C CA . LEU A 1 105 ? 8.320 3.998 -8.929 1.00 86.94 105 LEU A CA 1
ATOM 814 C C . LEU A 1 105 ? 9.254 4.160 -10.139 1.00 86.94 105 LEU A C 1
ATOM 816 O O . LEU A 1 105 ? 10.474 4.170 -9.960 1.00 86.94 105 LEU A O 1
ATOM 820 N N . LYS A 1 106 ? 8.717 4.413 -11.340 1.00 86.50 106 LYS A N 1
ATOM 821 C CA . LYS A 1 106 ? 9.523 4.709 -12.538 1.00 86.50 106 LYS A CA 1
ATOM 822 C C . LYS A 1 106 ? 10.397 5.946 -12.376 1.00 86.50 106 LYS A C 1
ATOM 824 O O . LYS A 1 106 ? 11.588 5.900 -12.689 1.00 86.50 106 LYS A O 1
ATOM 829 N N . ARG A 1 107 ? 9.824 7.037 -11.862 1.00 89.31 107 ARG A N 1
ATOM 830 C CA . ARG A 1 107 ? 10.550 8.291 -11.624 1.00 89.31 107 ARG A CA 1
ATOM 831 C C . ARG A 1 107 ? 11.698 8.089 -10.634 1.00 89.31 107 ARG A C 1
ATOM 833 O O . ARG A 1 107 ? 12.834 8.441 -10.933 1.00 89.31 107 ARG A O 1
ATOM 840 N N . PHE A 1 108 ? 11.423 7.490 -9.476 1.00 85.31 108 PHE A N 1
ATOM 841 C CA . PHE A 1 108 ? 12.447 7.286 -8.450 1.00 85.31 108 PHE A CA 1
ATOM 842 C C . PHE A 1 108 ? 13.524 6.292 -8.883 1.00 85.31 108 PHE A C 1
ATOM 844 O O . PHE A 1 108 ? 14.688 6.484 -8.548 1.00 85.31 108 PHE A O 1
ATOM 851 N N . THR A 1 109 ? 13.174 5.281 -9.679 1.00 86.88 109 THR A N 1
ATOM 852 C CA . THR A 1 109 ? 14.166 4.376 -10.279 1.00 86.88 109 THR A CA 1
ATOM 853 C C . THR A 1 109 ? 15.104 5.124 -11.221 1.00 86.88 109 THR A C 1
ATOM 855 O O . THR A 1 109 ? 16.306 4.880 -11.202 1.00 86.88 109 THR A O 1
ATOM 858 N N . ALA A 1 110 ? 14.590 6.063 -12.021 1.00 85.88 110 ALA A N 1
ATOM 859 C CA . ALA A 1 110 ? 15.424 6.884 -12.895 1.00 85.88 110 ALA A CA 1
ATOM 860 C C . ALA A 1 110 ? 16.366 7.801 -12.101 1.00 85.88 110 ALA A C 1
ATOM 862 O O . ALA A 1 110 ? 17.545 7.899 -12.433 1.00 85.88 110 ALA A O 1
ATOM 863 N N . GLU A 1 111 ? 15.866 8.422 -11.028 1.00 87.81 111 GLU A N 1
ATOM 864 C CA . GLU A 1 111 ? 16.659 9.277 -10.133 1.00 87.81 111 GLU A CA 1
ATOM 865 C C . GLU A 1 111 ? 17.781 8.508 -9.413 1.00 87.81 111 GLU A C 1
ATOM 867 O O . GLU A 1 111 ? 18.848 9.066 -9.167 1.00 87.81 111 GLU A O 1
ATOM 872 N N . HIS A 1 112 ? 17.544 7.238 -9.069 1.00 82.88 112 HIS A N 1
ATOM 873 C CA . HIS A 1 112 ? 18.488 6.387 -8.326 1.00 82.88 112 HIS A CA 1
ATOM 874 C C . HIS A 1 112 ? 19.310 5.458 -9.223 1.00 82.88 112 HIS A C 1
ATOM 876 O O . HIS A 1 112 ? 20.213 4.793 -8.734 1.00 82.88 112 HIS A O 1
ATOM 882 N N . GLN A 1 113 ? 19.016 5.419 -10.525 1.00 81.81 113 GLN A N 1
ATOM 883 C CA . GLN A 1 113 ? 19.595 4.544 -11.557 1.00 81.81 113 GLN A CA 1
ATOM 884 C C . GLN A 1 113 ? 19.330 3.035 -11.404 1.00 81.81 113 GLN A C 1
ATOM 886 O O . GLN A 1 113 ? 19.488 2.295 -12.375 1.00 81.81 113 GLN A O 1
ATOM 891 N N . TYR A 1 114 ? 18.890 2.560 -10.240 1.00 80.50 114 TYR A N 1
ATOM 892 C CA . TYR A 1 114 ? 18.551 1.159 -9.997 1.00 80.50 114 TYR A CA 1
ATOM 893 C C . TYR A 1 114 ? 17.310 1.026 -9.109 1.00 80.50 114 TYR A C 1
ATOM 895 O O . TYR A 1 114 ? 16.945 1.941 -8.370 1.00 80.50 114 TYR A O 1
ATOM 903 N N . MET A 1 115 ? 16.649 -0.133 -9.188 1.00 82.19 115 MET A N 1
ATOM 904 C CA . MET A 1 115 ? 15.531 -0.469 -8.308 1.00 82.19 115 MET A CA 1
ATOM 905 C C . MET A 1 115 ? 16.054 -0.799 -6.912 1.00 82.19 115 MET A C 1
ATOM 907 O O . MET A 1 115 ? 16.935 -1.644 -6.760 1.00 82.19 115 MET A O 1
ATOM 911 N N . SER A 1 116 ? 15.492 -0.170 -5.886 1.00 82.44 116 SER A N 1
ATOM 912 C CA . SER A 1 116 ? 15.909 -0.380 -4.503 1.00 82.44 116 SER A CA 1
ATOM 913 C C . SER A 1 116 ? 14.737 -0.254 -3.538 1.00 82.44 116 SER A C 1
ATOM 915 O O . SER A 1 116 ? 13.664 0.252 -3.866 1.00 82.44 116 SER A O 1
ATOM 917 N N . VAL A 1 117 ? 14.947 -0.683 -2.297 1.00 78.44 117 VAL A N 1
ATOM 918 C CA . VAL A 1 117 ? 13.955 -0.503 -1.227 1.00 78.44 117 VAL A CA 1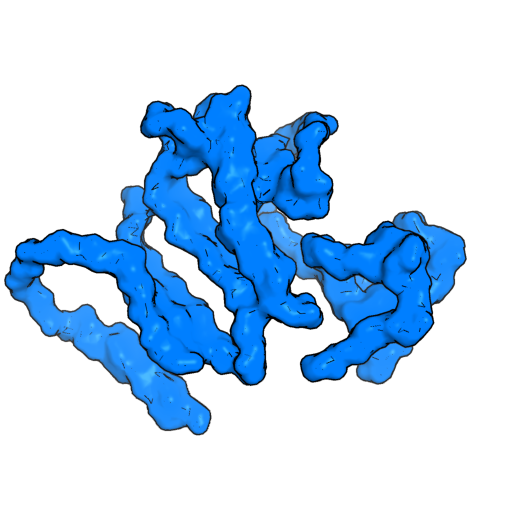
ATOM 919 C C . VAL A 1 117 ? 13.693 0.977 -0.959 1.00 78.44 117 VAL A C 1
ATOM 921 O O . VAL A 1 117 ? 12.569 1.350 -0.632 1.00 78.44 117 VAL A O 1
ATOM 924 N N . GLU A 1 118 ? 14.702 1.831 -1.143 1.00 77.00 118 GLU A N 1
ATOM 925 C CA . GLU A 1 118 ? 14.537 3.282 -1.068 1.00 77.00 118 GLU A CA 1
ATOM 926 C C . GLU A 1 118 ? 13.596 3.791 -2.169 1.00 77.00 118 GLU A C 1
ATOM 928 O O . GLU A 1 118 ? 12.704 4.589 -1.882 1.00 77.00 118 GLU A O 1
ATOM 933 N N . VAL A 1 119 ? 13.736 3.294 -3.402 1.00 80.94 119 VAL A N 1
ATOM 934 C CA . VAL A 1 119 ? 12.847 3.631 -4.527 1.00 80.94 119 VAL A CA 1
ATOM 935 C C . VAL A 1 119 ? 11.400 3.235 -4.233 1.00 80.94 119 VAL A C 1
ATOM 937 O O . VAL A 1 119 ? 10.501 4.062 -4.386 1.00 80.94 119 VAL A O 1
ATOM 940 N N . ILE A 1 120 ? 11.171 2.005 -3.761 1.00 83.94 120 ILE A N 1
ATOM 941 C CA . ILE A 1 120 ? 9.823 1.510 -3.444 1.00 83.94 120 ILE A CA 1
ATOM 942 C C . ILE A 1 120 ? 9.203 2.346 -2.318 1.00 83.94 120 ILE A C 1
ATOM 944 O O . ILE A 1 120 ? 8.106 2.876 -2.482 1.00 83.94 120 ILE A O 1
ATOM 948 N N . LYS A 1 121 ? 9.914 2.545 -1.200 1.00 77.00 121 LYS A N 1
ATOM 949 C CA . LYS A 1 121 ? 9.420 3.354 -0.070 1.00 77.00 121 LYS A CA 1
ATOM 950 C C . LYS A 1 121 ? 9.053 4.776 -0.501 1.00 77.00 121 LYS A C 1
ATOM 952 O O . LYS A 1 121 ? 7.984 5.261 -0.135 1.00 77.00 121 LYS A O 1
ATOM 957 N N . LYS A 1 122 ? 9.894 5.418 -1.318 1.00 75.12 122 LYS A N 1
ATOM 958 C CA . LYS A 1 122 ? 9.610 6.751 -1.872 1.00 75.12 122 LYS A CA 1
ATOM 959 C C . LYS A 1 122 ? 8.377 6.762 -2.762 1.00 75.12 122 LYS A C 1
ATOM 961 O O . LYS A 1 122 ? 7.621 7.725 -2.708 1.00 75.12 122 LYS A O 1
ATOM 966 N N . ALA A 1 123 ? 8.164 5.720 -3.565 1.00 82.44 123 ALA A N 1
ATOM 967 C CA . ALA A 1 123 ? 6.986 5.613 -4.417 1.00 82.44 123 ALA A CA 1
ATOM 968 C C . ALA A 1 123 ? 5.695 5.537 -3.590 1.00 82.44 123 ALA A C 1
ATOM 970 O O . ALA A 1 123 ? 4.770 6.312 -3.835 1.00 82.44 123 ALA A O 1
ATOM 971 N N . PHE A 1 124 ? 5.667 4.685 -2.561 1.00 81.19 124 PHE A N 1
ATOM 972 C CA . PHE A 1 124 ? 4.542 4.588 -1.624 1.00 81.19 124 PHE A CA 1
ATOM 973 C C . PHE A 1 124 ? 4.285 5.915 -0.909 1.00 81.19 124 PHE A C 1
ATOM 975 O O . PHE A 1 124 ? 3.160 6.408 -0.906 1.00 81.19 124 PHE A O 1
ATOM 982 N N . GLN A 1 125 ? 5.337 6.527 -0.364 1.00 72.94 125 GLN A N 1
ATOM 983 C CA . GLN A 1 125 ? 5.214 7.793 0.347 1.00 72.94 125 GLN A CA 1
ATOM 984 C C . GLN A 1 125 ? 4.735 8.925 -0.568 1.00 72.94 125 GLN A C 1
ATOM 986 O O . GLN A 1 125 ? 3.824 9.656 -0.204 1.00 72.94 125 GLN A O 1
ATOM 991 N N . ALA A 1 126 ? 5.283 9.048 -1.780 1.00 76.56 126 ALA A N 1
ATOM 992 C CA . ALA A 1 126 ? 4.836 10.056 -2.740 1.00 76.56 126 ALA A CA 1
ATOM 993 C C . ALA A 1 126 ? 3.377 9.849 -3.174 1.00 76.56 126 ALA A C 1
ATOM 995 O O . ALA A 1 126 ? 2.687 10.832 -3.431 1.00 76.56 126 ALA A O 1
ATOM 996 N N . THR A 1 127 ? 2.917 8.594 -3.236 1.00 81.38 127 THR A N 1
ATOM 997 C CA . THR A 1 127 ? 1.516 8.258 -3.534 1.00 81.38 127 THR A CA 1
ATOM 998 C C . THR A 1 127 ? 0.588 8.679 -2.392 1.00 81.38 127 THR A C 1
ATOM 1000 O O . THR A 1 127 ? -0.480 9.219 -2.652 1.00 81.38 127 THR A O 1
ATOM 1003 N N . GLU A 1 128 ? 0.994 8.479 -1.136 1.00 78.38 128 GLU A N 1
ATOM 1004 C CA . GLU A 1 128 ? 0.221 8.889 0.047 1.00 78.38 128 GLU A CA 1
ATOM 1005 C C . GLU A 1 128 ? 0.229 10.417 0.261 1.00 78.38 128 GLU A C 1
ATOM 1007 O O . GLU A 1 128 ? -0.821 11.021 0.472 1.00 78.38 128 GLU A O 1
ATOM 1012 N N . ASP A 1 129 ? 1.401 11.053 0.185 1.00 65.56 129 ASP A N 1
ATOM 1013 C CA . ASP A 1 129 ? 1.604 12.463 0.555 1.00 65.56 129 ASP A CA 1
ATOM 1014 C C . ASP A 1 129 ? 1.364 13.444 -0.608 1.00 65.56 129 ASP A C 1
ATOM 1016 O O . ASP A 1 129 ? 1.310 14.662 -0.414 1.00 65.56 129 ASP A O 1
ATOM 1020 N N . GLY A 1 130 ? 1.314 12.955 -1.849 1.00 65.38 130 GLY A N 1
ATOM 1021 C CA . GLY A 1 130 ? 1.302 13.787 -3.053 1.00 65.38 130 GLY A CA 1
ATOM 1022 C C . GLY A 1 130 ? 2.588 14.606 -3.295 1.00 65.38 130 GLY A C 1
ATOM 1023 O O . GLY A 1 130 ? 2.624 15.380 -4.254 1.00 65.38 130 GLY A O 1
ATOM 1024 N N . ARG A 1 131 ? 3.651 14.477 -2.468 1.00 39.75 131 ARG A N 1
ATOM 1025 C CA . ARG A 1 131 ? 4.951 15.202 -2.564 1.00 39.75 131 ARG A CA 1
ATOM 1026 C C . ARG A 1 131 ? 6.154 14.445 -1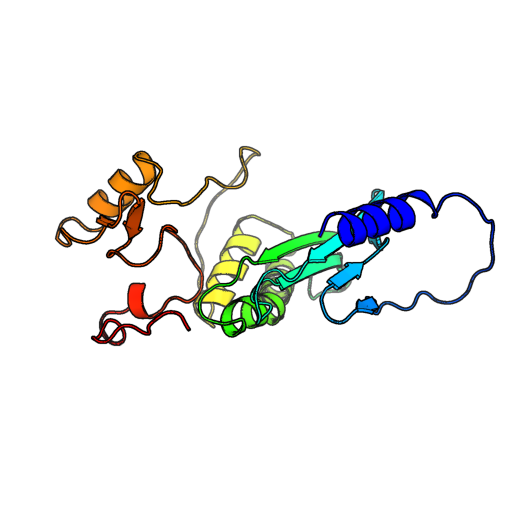.927 1.00 39.75 131 ARG A C 1
ATOM 1028 O O . ARG A 1 131 ? 5.977 13.466 -1.223 1.00 39.75 131 ARG A O 1
ATOM 1035 N N . LEU A 1 132 ? 7.385 14.895 -2.247 1.00 39.56 132 LEU A N 1
ATOM 1036 C CA . LEU A 1 132 ? 8.721 14.238 -2.142 1.00 39.56 132 LEU A CA 1
ATOM 1037 C C . LEU A 1 132 ? 9.519 14.479 -0.827 1.00 39.56 132 LEU A C 1
ATOM 1039 O O . LEU A 1 132 ? 9.792 15.645 -0.553 1.00 39.56 132 LEU A O 1
ATOM 1043 N N . VAL A 1 133 ? 10.041 13.441 -0.125 1.00 31.27 133 VAL A N 1
ATOM 1044 C CA . VAL A 1 133 ? 11.111 13.520 0.932 1.00 31.27 133 VAL A CA 1
ATOM 1045 C C . VAL A 1 133 ? 11.944 12.196 1.059 1.00 31.27 133 VAL A C 1
ATOM 1047 O O . VAL A 1 133 ? 11.514 11.152 0.581 1.00 31.27 133 VAL A O 1
ATOM 1050 N N . LYS A 1 134 ? 13.167 12.244 1.645 1.00 31.59 134 LYS A N 1
ATOM 1051 C CA . LYS A 1 134 ? 14.223 11.189 1.800 1.00 31.59 134 LYS A CA 1
ATOM 1052 C C . LYS A 1 134 ? 14.289 10.509 3.196 1.00 31.59 134 LYS A C 1
ATOM 1054 O O . LYS A 1 134 ? 14.165 11.222 4.184 1.00 31.59 134 LYS A O 1
ATOM 1059 N N . ALA A 1 135 ? 14.691 9.220 3.265 1.00 35.59 135 ALA A N 1
ATOM 1060 C CA . ALA A 1 135 ? 15.504 8.574 4.336 1.00 35.59 135 ALA A CA 1
ATOM 1061 C C . ALA A 1 135 ? 15.998 7.137 3.948 1.00 35.59 135 ALA A C 1
ATOM 1063 O O . ALA A 1 135 ? 15.556 6.588 2.944 1.00 35.59 135 ALA A O 1
ATOM 1064 N N . THR A 1 136 ? 16.915 6.563 4.750 1.00 37.00 136 THR A N 1
ATOM 1065 C CA . THR A 1 136 ? 17.993 5.560 4.487 1.00 37.00 136 THR A CA 1
ATOM 1066 C C . THR A 1 136 ? 17.740 4.065 4.843 1.00 37.00 136 THR A C 1
ATOM 1068 O O . THR A 1 136 ? 16.987 3.789 5.772 1.00 37.00 136 THR A O 1
ATOM 1071 N N . GLY A 1 137 ? 18.495 3.128 4.215 1.00 36.66 137 GLY A N 1
ATOM 1072 C CA . GLY A 1 137 ? 19.070 1.886 4.823 1.00 36.66 137 GLY A CA 1
ATOM 1073 C C . GLY A 1 137 ? 18.496 0.469 4.501 1.00 36.66 137 GLY A C 1
ATOM 1074 O O . GLY A 1 137 ? 17.376 0.182 4.904 1.00 36.66 137 GLY A O 1
ATOM 1075 N N . GLU A 1 138 ? 19.325 -0.364 3.825 1.00 31.66 138 GLU A N 1
ATOM 1076 C CA . GLU A 1 138 ? 19.431 -1.823 3.436 1.00 31.66 138 GLU A CA 1
ATOM 1077 C C . GLU A 1 138 ? 18.388 -2.954 3.741 1.00 31.66 138 GLU A C 1
ATOM 1079 O O . GLU A 1 138 ? 17.648 -2.908 4.718 1.00 31.66 138 GLU A O 1
ATOM 1084 N N . VAL A 1 139 ? 18.376 -4.027 2.897 1.00 33.50 139 VAL A N 1
ATOM 1085 C CA . VAL A 1 139 ? 17.467 -5.225 2.918 1.00 33.50 139 VAL A CA 1
ATOM 1086 C C . VAL A 1 139 ? 18.104 -6.551 2.415 1.00 33.50 139 VAL A C 1
ATOM 1088 O O . VAL A 1 139 ? 18.923 -6.530 1.501 1.00 33.50 139 VAL A O 1
ATOM 1091 N N . LEU A 1 140 ? 17.608 -7.697 2.939 1.00 30.50 140 LEU A N 1
ATOM 1092 C CA . LEU A 1 140 ? 17.662 -9.102 2.438 1.00 30.50 140 LEU A CA 1
ATOM 1093 C C . LEU A 1 140 ? 16.258 -9.790 2.577 1.00 30.50 140 LEU A C 1
ATOM 1095 O O . LEU A 1 140 ? 15.430 -9.307 3.348 1.00 30.50 140 LEU A O 1
ATOM 1099 N N . THR A 1 141 ? 15.952 -10.887 1.851 1.00 27.00 141 THR A N 1
ATOM 1100 C CA . THR A 1 141 ? 14.578 -11.445 1.632 1.00 27.00 141 THR A CA 1
ATOM 1101 C C . THR A 1 141 ? 13.971 -12.291 2.773 1.00 27.00 141 THR A C 1
ATOM 1103 O O . THR A 1 141 ? 14.565 -13.282 3.188 1.00 27.00 141 THR A O 1
ATOM 1106 N N . ASN A 1 142 ? 12.736 -11.952 3.180 1.00 34.53 142 ASN A N 1
ATOM 1107 C CA . ASN A 1 142 ? 11.902 -12.513 4.264 1.00 34.53 142 ASN A CA 1
ATOM 1108 C C . ASN A 1 142 ? 10.408 -12.463 3.849 1.00 34.53 142 ASN A C 1
ATOM 1110 O O . ASN A 1 142 ? 10.121 -11.974 2.757 1.00 34.53 142 ASN A O 1
ATOM 1114 N N . GLN A 1 143 ? 9.453 -12.918 4.685 1.00 36.88 143 GLN A N 1
ATOM 1115 C CA . GLN A 1 143 ? 8.020 -12.587 4.523 1.00 36.88 143 GLN A CA 1
ATOM 1116 C C . GLN A 1 143 ? 7.883 -11.121 4.077 1.00 36.88 143 GLN A C 1
ATOM 1118 O O . GLN A 1 143 ? 8.247 -10.222 4.831 1.00 36.88 143 GLN A O 1
ATOM 1123 N N . LEU A 1 144 ? 7.406 -10.885 2.849 1.00 47.50 144 LEU A N 1
ATOM 1124 C CA . LEU A 1 144 ? 7.489 -9.546 2.253 1.00 47.50 144 LEU A CA 1
ATOM 1125 C C . LEU A 1 144 ? 6.516 -8.559 2.902 1.00 47.50 144 LEU A C 1
ATOM 1127 O O . LEU A 1 144 ? 6.795 -7.364 2.953 1.00 47.50 144 LEU A O 1
ATOM 1131 N N . SER A 1 145 ? 5.398 -9.053 3.436 1.00 56.53 145 SER A N 1
ATOM 1132 C CA . SER A 1 145 ? 4.471 -8.248 4.223 1.00 56.53 145 SER A CA 1
ATOM 1133 C C . SER A 1 145 ? 3.836 -9.064 5.348 1.00 56.53 145 SER A C 1
ATOM 1135 O O . SER A 1 145 ? 3.377 -10.199 5.174 1.00 56.53 145 SER A O 1
ATOM 1137 N N . THR A 1 146 ? 3.832 -8.490 6.548 1.00 65.88 146 THR A N 1
ATOM 1138 C CA . THR A 1 146 ? 3.015 -8.973 7.660 1.00 65.88 146 THR A CA 1
ATOM 1139 C C . THR A 1 146 ? 1.602 -8.435 7.500 1.00 65.88 146 THR A C 1
ATOM 1141 O O . THR A 1 146 ? 1.388 -7.309 7.051 1.00 65.88 146 THR A O 1
ATOM 1144 N N . LYS A 1 147 ? 0.597 -9.250 7.838 1.00 74.00 147 LYS A N 1
ATOM 1145 C CA . LYS A 1 147 ? -0.787 -8.770 7.831 1.00 74.00 147 LYS A CA 1
ATOM 1146 C C . LYS A 1 147 ? -0.930 -7.691 8.903 1.00 74.00 147 LYS A C 1
ATOM 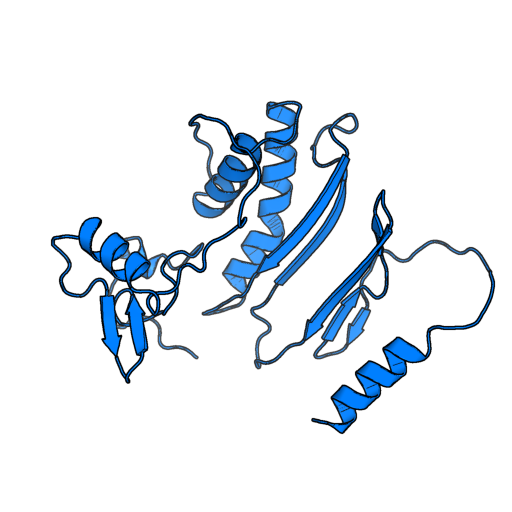1148 O O . LYS A 1 147 ? -0.747 -7.958 10.085 1.00 74.00 147 LYS A O 1
ATOM 1153 N N . HIS A 1 148 ? -1.295 -6.488 8.489 1.00 80.12 148 HIS A N 1
ATOM 1154 C CA . HIS A 1 148 ? -1.542 -5.357 9.375 1.00 80.12 148 HIS A CA 1
ATOM 1155 C C . HIS A 1 148 ? -3.018 -5.332 9.776 1.00 80.12 148 HIS A C 1
ATOM 1157 O O . HIS A 1 148 ? -3.804 -4.541 9.261 1.00 80.12 148 HIS A O 1
ATOM 1163 N N . ASN A 1 149 ? -3.411 -6.268 10.647 1.00 89.75 149 ASN A N 1
ATOM 1164 C CA . ASN A 1 149 ? -4.795 -6.446 11.085 1.00 89.75 149 ASN A CA 1
ATOM 1165 C C . ASN A 1 149 ? -4.897 -6.449 12.617 1.00 89.75 149 ASN A C 1
ATOM 1167 O O . ASN A 1 149 ? -4.157 -7.164 13.287 1.00 89.75 149 ASN A O 1
ATOM 1171 N N . ALA A 1 150 ? -5.852 -5.702 13.164 1.00 90.50 150 ALA A N 1
ATOM 1172 C CA . ALA A 1 150 ? -6.124 -5.580 14.592 1.00 90.50 150 ALA A CA 1
ATOM 1173 C C . ALA A 1 150 ? -6.558 -6.901 15.250 1.00 90.50 150 ALA A C 1
ATOM 1175 O O . ALA A 1 150 ? -6.561 -6.996 16.475 1.00 90.50 150 ALA A O 1
ATOM 1176 N N .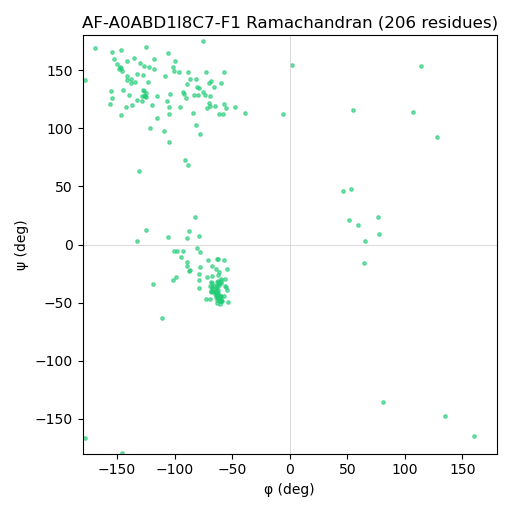 SER A 1 151 ? -6.897 -7.942 14.483 1.00 90.12 151 SER A N 1
ATOM 1177 C CA . SER A 1 151 ? -7.088 -9.299 15.012 1.00 90.12 151 SER A CA 1
ATOM 1178 C C . SER A 1 151 ? -5.789 -9.936 15.524 1.00 90.12 151 SER A C 1
ATOM 1180 O O . SER A 1 151 ? -5.852 -10.847 16.353 1.00 90.12 151 SER A O 1
ATOM 1182 N N . ILE A 1 152 ? -4.625 -9.418 15.128 1.00 90.12 152 ILE A N 1
ATOM 1183 C CA . ILE A 1 152 ? -3.307 -9.876 15.574 1.00 90.12 152 ILE A CA 1
ATOM 1184 C C . ILE A 1 152 ? -2.885 -9.094 16.822 1.00 90.12 152 ILE A C 1
ATOM 1186 O O . ILE A 1 152 ? -2.846 -7.868 16.810 1.00 90.12 152 ILE A O 1
ATOM 1190 N N . GLU A 1 153 ? -2.532 -9.803 17.895 1.00 91.81 153 GLU A N 1
ATOM 1191 C CA . GLU A 1 153 ? -2.180 -9.199 19.190 1.00 91.81 153 GLU A CA 1
ATOM 1192 C C . GLU A 1 153 ? -0.976 -8.255 19.111 1.00 91.81 153 GLU A C 1
ATOM 1194 O O . GLU A 1 153 ? -1.050 -7.145 19.624 1.00 91.81 153 GLU A O 1
ATOM 1199 N N . SER A 1 154 ? 0.097 -8.633 18.411 1.00 91.94 154 SER A N 1
ATOM 1200 C CA . SER A 1 154 ? 1.278 -7.768 18.279 1.00 91.94 154 SER A CA 1
ATOM 1201 C C . SER A 1 154 ? 0.962 -6.436 17.590 1.00 91.94 154 SER A C 1
ATOM 1203 O O . SER A 1 154 ? 1.500 -5.405 17.977 1.00 91.94 154 SER A O 1
ATOM 1205 N N . VAL A 1 155 ? 0.034 -6.434 16.626 1.00 90.88 155 VAL A N 1
ATOM 1206 C CA . VAL A 1 155 ? -0.451 -5.208 15.973 1.00 90.88 155 VAL A CA 1
ATOM 1207 C C . VAL A 1 155 ? -1.250 -4.347 16.953 1.00 90.88 155 VAL A C 1
ATOM 1209 O O . VAL A 1 155 ? -1.138 -3.123 16.922 1.00 90.88 155 VAL A O 1
ATOM 1212 N N . ARG A 1 156 ? -2.042 -4.960 17.843 1.00 94.75 156 ARG A N 1
ATOM 1213 C CA . ARG A 1 156 ? -2.762 -4.221 18.894 1.00 94.75 156 ARG A CA 1
ATOM 1214 C C . ARG A 1 156 ? -1.796 -3.561 19.871 1.00 94.75 156 ARG A C 1
ATOM 1216 O O . ARG A 1 156 ? -1.960 -2.383 20.167 1.00 94.75 156 ARG A O 1
ATOM 1223 N N . GLN A 1 157 ? -0.780 -4.300 20.307 1.00 93.44 157 GLN A N 1
ATOM 1224 C CA . GLN A 1 157 ? 0.251 -3.799 21.215 1.00 93.44 157 GLN A CA 1
ATOM 1225 C C . GLN A 1 157 ? 1.059 -2.658 20.583 1.00 93.44 157 GLN A C 1
ATOM 1227 O O . GLN A 1 157 ? 1.281 -1.641 21.234 1.00 93.44 157 GLN A O 1
ATOM 1232 N N . GLU A 1 158 ? 1.439 -2.779 19.305 1.00 92.50 158 GLU A N 1
ATOM 1233 C CA . GLU A 1 158 ? 2.099 -1.703 18.549 1.00 92.50 158 GLU A CA 1
ATOM 1234 C C . GLU A 1 158 ? 1.218 -0.446 18.487 1.00 92.50 158 GLU A C 1
ATOM 1236 O O . GLU A 1 158 ? 1.675 0.647 18.821 1.00 92.50 158 GLU A O 1
ATOM 1241 N N . LEU A 1 159 ? -0.064 -0.595 18.126 1.00 91.75 159 LEU A N 1
ATOM 1242 C CA . LEU A 1 159 ? -1.010 0.524 18.061 1.00 91.75 159 LEU A CA 1
ATOM 1243 C C . LEU A 1 159 ? -1.178 1.223 19.414 1.00 91.75 159 LEU A C 1
ATOM 1245 O O . LEU A 1 159 ? -1.149 2.451 19.458 1.00 91.75 159 LEU A O 1
ATOM 1249 N N . GLN A 1 160 ? -1.317 0.462 20.501 1.00 93.31 160 GLN A N 1
ATOM 1250 C CA . GLN A 1 160 ? -1.426 0.996 21.861 1.00 93.31 160 GLN A CA 1
ATOM 1251 C C . GLN A 1 160 ? -0.139 1.701 22.305 1.00 93.31 160 GLN A C 1
ATOM 1253 O O . GLN A 1 160 ? -0.200 2.781 22.884 1.00 93.31 160 GLN A O 1
ATOM 1258 N N . SER A 1 161 ? 1.030 1.134 21.988 1.00 93.56 161 SER A N 1
ATOM 1259 C CA . SER A 1 161 ? 2.324 1.737 22.324 1.00 93.56 161 SER A CA 1
ATOM 1260 C C . SER A 1 161 ? 2.574 3.050 21.584 1.00 93.56 161 SER A C 1
ATOM 1262 O O . SER A 1 161 ? 3.211 3.940 22.143 1.00 93.56 161 SER A O 1
ATOM 1264 N N . LEU A 1 162 ? 2.123 3.168 20.333 1.00 91.19 162 LEU A N 1
ATOM 1265 C CA . LEU A 1 162 ? 2.267 4.391 19.537 1.00 91.19 162 LEU A CA 1
ATOM 1266 C C . LEU A 1 162 ? 1.251 5.478 19.925 1.00 91.19 162 LEU A C 1
ATOM 1268 O O . LEU A 1 162 ? 1.478 6.646 19.620 1.00 91.19 162 LEU A O 1
ATOM 1272 N N . HIS A 1 163 ? 0.155 5.109 20.594 1.00 90.94 163 HIS A N 1
ATOM 1273 C CA . HIS A 1 163 ? -0.934 6.014 20.974 1.00 90.94 163 HIS A CA 1
ATOM 1274 C C . HIS A 1 163 ? -1.299 5.842 22.460 1.00 90.94 163 HIS A C 1
ATOM 1276 O O . HIS A 1 163 ? -2.421 5.440 22.772 1.00 90.94 163 HIS A O 1
ATOM 1282 N N . PRO A 1 164 ? -0.371 6.138 23.392 1.00 93.06 164 PRO A N 1
ATOM 1283 C CA . PRO A 1 164 ? -0.569 5.873 24.820 1.00 93.06 164 PRO A CA 1
ATOM 1284 C C . PRO A 1 164 ? -1.753 6.643 25.429 1.00 93.06 164 PRO A C 1
ATOM 1286 O O . PRO A 1 164 ? -2.355 6.171 26.391 1.00 93.06 164 PRO A O 1
ATOM 1289 N N . ASP A 1 165 ? -2.112 7.791 24.848 1.00 93.38 165 ASP A N 1
ATOM 1290 C CA . ASP A 1 165 ? -3.193 8.656 25.332 1.00 93.38 165 ASP A CA 1
ATOM 1291 C C . ASP A 1 165 ? -4.559 8.368 24.674 1.00 93.38 165 ASP A C 1
ATOM 1293 O O . ASP A 1 165 ? -5.572 8.947 25.069 1.00 93.38 165 ASP A O 1
ATOM 1297 N N . ASP A 1 166 ? -4.621 7.474 23.678 1.00 89.31 166 ASP A N 1
ATOM 1298 C CA . ASP A 1 166 ? -5.868 7.096 23.001 1.00 89.31 166 ASP A CA 1
ATOM 1299 C C . ASP A 1 166 ? -6.327 5.709 23.465 1.00 89.31 166 ASP A C 1
ATOM 1301 O O . ASP A 1 166 ? -6.045 4.681 22.846 1.00 89.31 166 ASP A O 1
ATOM 1305 N N . SER A 1 167 ? -7.100 5.675 24.553 1.00 89.88 167 SER A N 1
ATOM 1306 C CA . SER A 1 167 ? -7.687 4.438 25.089 1.00 89.88 167 SER A CA 1
ATOM 1307 C C . SER A 1 167 ? -8.665 3.743 24.130 1.00 89.88 167 SER A C 1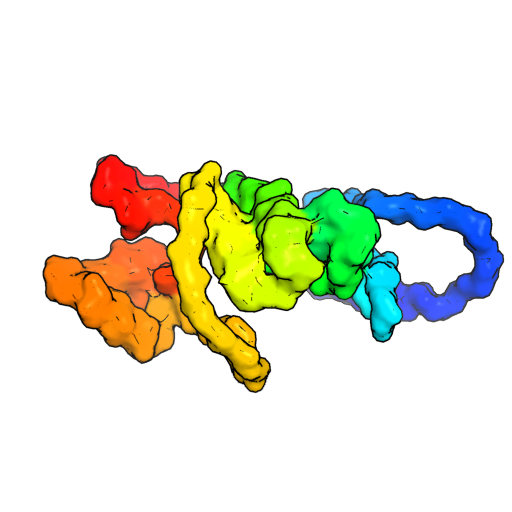
ATOM 1309 O O . SER A 1 167 ? -9.018 2.583 24.350 1.00 89.88 167 SER A O 1
ATOM 1311 N N . HIS A 1 168 ? -9.081 4.417 23.053 1.00 88.94 168 HIS A N 1
ATOM 1312 C CA . HIS A 1 168 ? -9.992 3.894 22.040 1.00 88.94 168 HIS A CA 1
ATOM 1313 C C . HIS A 1 168 ? -9.279 3.534 20.727 1.00 88.94 168 HIS A C 1
ATOM 1315 O O . HIS A 1 168 ? -9.951 3.143 19.767 1.00 88.94 168 HIS A O 1
ATOM 1321 N N . ILE A 1 169 ? -7.940 3.604 20.668 1.00 91.62 169 ILE A N 1
ATOM 1322 C CA . ILE A 1 169 ? -7.168 3.317 19.448 1.00 91.62 169 ILE A CA 1
ATOM 1323 C C . ILE A 1 169 ? -7.464 1.923 18.887 1.00 91.62 169 ILE A C 1
ATOM 1325 O O . ILE A 1 169 ? -7.558 1.746 17.671 1.00 91.62 169 ILE A O 1
ATOM 1329 N N . VAL A 1 170 ? -7.687 0.941 19.763 1.00 92.44 170 VAL A N 1
ATOM 1330 C CA . VAL A 1 170 ? -8.076 -0.428 19.414 1.00 92.44 170 VAL A CA 1
ATOM 1331 C C . VAL A 1 170 ? -9.168 -0.896 20.365 1.00 92.44 170 VAL A C 1
ATOM 1333 O O . VAL A 1 170 ? -8.951 -0.994 21.569 1.00 92.44 170 VAL A O 1
ATOM 1336 N N . VAL A 1 171 ? -10.335 -1.240 19.820 1.00 92.25 171 VAL A N 1
ATOM 1337 C CA . VAL A 1 171 ? -11.494 -1.689 20.604 1.00 92.25 171 VAL A CA 1
ATOM 1338 C C . VAL A 1 171 ? -12.112 -2.949 20.012 1.00 92.25 171 VAL A C 1
ATOM 1340 O O . VAL A 1 171 ? -12.127 -3.152 18.794 1.00 92.25 171 VAL A O 1
ATOM 1343 N N . LEU A 1 172 ? -12.647 -3.806 20.878 1.00 92.75 172 LEU A N 1
ATOM 1344 C CA . LEU A 1 172 ? -13.425 -4.970 20.472 1.00 92.75 172 LEU A CA 1
ATOM 1345 C C . LEU A 1 172 ? -14.876 -4.534 20.230 1.00 92.75 172 LEU A C 1
ATOM 1347 O O . LEU A 1 172 ? -15.580 -4.162 21.165 1.00 92.75 172 LEU A O 1
ATOM 1351 N N . LYS A 1 173 ? -15.338 -4.582 18.978 1.00 88.19 173 LYS A N 1
ATOM 1352 C CA . LYS A 1 173 ? -16.709 -4.208 18.599 1.00 88.19 173 LYS A CA 1
ATOM 1353 C C . LYS A 1 173 ? -17.338 -5.326 17.780 1.00 88.19 173 LYS A C 1
ATOM 1355 O O . LYS A 1 173 ? -16.799 -5.716 16.746 1.00 88.19 173 LYS A O 1
ATOM 1360 N N . HIS A 1 174 ? -18.480 -5.834 18.244 1.00 89.00 174 HIS A N 1
ATOM 1361 C CA . HIS A 1 174 ? -19.159 -6.992 17.648 1.00 89.00 174 HIS A CA 1
ATOM 1362 C C . HIS A 1 174 ? -18.229 -8.215 17.499 1.00 89.00 174 HIS A C 1
ATOM 1364 O O . HIS A 1 174 ? -18.153 -8.809 16.429 1.00 89.00 174 HIS A O 1
ATOM 1370 N N . ASN A 1 175 ? -17.483 -8.562 18.558 1.00 90.31 175 ASN A N 1
ATOM 1371 C CA . ASN A 1 175 ? -16.510 -9.671 18.589 1.00 90.31 175 ASN A CA 1
ATOM 1372 C C . ASN A 1 175 ? -15.361 -9.572 17.572 1.00 90.31 175 ASN A C 1
ATOM 1374 O O . ASN A 1 175 ? -14.665 -10.552 17.316 1.00 90.31 175 ASN A O 1
ATOM 1378 N N . VAL A 1 176 ? -15.131 -8.384 17.016 1.00 90.38 176 VAL A N 1
ATOM 1379 C CA . VAL A 1 176 ? -14.047 -8.125 16.073 1.00 90.38 176 VAL A CA 1
ATOM 1380 C C . VAL A 1 176 ? -13.218 -6.948 16.572 1.00 90.38 176 VAL A C 1
ATOM 1382 O O . VAL A 1 176 ? -13.753 -5.884 16.882 1.00 90.38 176 VAL A O 1
ATOM 1385 N N . TRP A 1 177 ? -11.903 -7.141 16.666 1.00 93.88 177 TRP A N 1
ATOM 1386 C CA . TRP A 1 177 ? -10.966 -6.074 17.012 1.00 93.88 177 TRP A CA 1
ATOM 1387 C C . TRP A 1 177 ? -10.881 -5.059 15.878 1.00 93.88 177 TRP A C 1
ATOM 1389 O O . TRP A 1 177 ? -10.662 -5.433 14.724 1.00 93.88 177 TRP A O 1
ATOM 1399 N N . ARG A 1 178 ? -11.062 -3.779 16.205 1.00 92.31 178 ARG A N 1
ATOM 1400 C CA . ARG A 1 178 ? -11.089 -2.682 15.237 1.00 92.31 178 ARG A CA 1
ATOM 1401 C C . ARG A 1 178 ? -10.249 -1.504 15.704 1.00 92.31 178 ARG A C 1
ATOM 1403 O O . ARG A 1 178 ? -10.315 -1.112 16.867 1.00 92.31 178 ARG A O 1
ATOM 1410 N N . VAL A 1 179 ? -9.537 -0.898 14.763 1.00 90.25 179 VAL A N 1
ATOM 1411 C CA . VAL A 1 179 ? -8.853 0.384 14.921 1.00 90.25 179 VAL A CA 1
ATOM 1412 C C . VAL A 1 179 ? -9.908 1.486 14.999 1.00 90.25 179 VAL A C 1
ATOM 1414 O O . VAL A 1 179 ? -10.773 1.588 14.121 1.00 90.25 179 VAL A O 1
ATOM 1417 N N . LYS A 1 180 ? -9.901 2.236 16.106 1.00 88.31 180 LYS A N 1
ATOM 1418 C CA . LYS A 1 180 ? -10.897 3.262 16.476 1.00 88.31 180 LYS A CA 1
ATOM 1419 C C . LYS A 1 180 ? -12.359 2.792 16.412 1.00 88.31 180 LYS A C 1
ATOM 1421 O O . LYS A 1 180 ? -13.276 3.593 16.274 1.00 88.31 180 LYS A O 1
ATOM 1426 N N . GLY A 1 181 ? -12.598 1.478 16.466 1.00 87.19 181 GLY A N 1
ATOM 1427 C CA . GLY A 1 181 ? -13.935 0.884 16.349 1.00 87.19 181 GLY A CA 1
ATOM 1428 C C . GLY A 1 181 ? -14.501 0.812 14.925 1.00 87.19 181 GLY A C 1
ATOM 1429 O O . GLY A 1 181 ? -15.673 0.454 14.767 1.00 87.19 181 GLY A O 1
ATOM 1430 N N . LEU A 1 182 ? -13.695 1.112 13.900 1.00 85.62 182 LEU A N 1
ATOM 1431 C CA . LEU A 1 182 ? -14.148 1.295 12.517 1.00 85.62 182 LEU A CA 1
ATOM 1432 C C . LEU A 1 182 ? -13.656 0.176 11.601 1.00 85.62 182 LEU A C 1
ATOM 1434 O O . LEU A 1 182 ? -14.463 -0.621 11.117 1.00 85.62 182 LEU A O 1
ATOM 1438 N N . ILE A 1 183 ? -12.343 0.051 11.421 1.00 86.38 183 ILE A N 1
ATOM 1439 C CA . ILE A 1 183 ? -11.733 -0.885 10.466 1.00 86.38 183 ILE A CA 1
ATOM 1440 C C . ILE A 1 183 ? -10.867 -1.922 11.173 1.00 86.38 183 ILE A C 1
ATOM 1442 O O . ILE A 1 183 ? -10.447 -1.719 12.305 1.00 86.38 183 ILE A O 1
ATOM 1446 N N . GLN A 1 184 ? -10.599 -3.052 10.523 1.00 89.38 184 GLN A N 1
ATOM 1447 C CA . GLN A 1 184 ? -9.683 -4.059 11.069 1.00 89.38 184 GLN A CA 1
ATOM 1448 C C . GLN A 1 184 ? -8.235 -3.828 10.647 1.00 89.38 184 GLN A C 1
ATOM 1450 O O . GLN A 1 184 ? -7.337 -4.380 11.269 1.00 89.38 184 GLN A O 1
ATOM 1455 N N . PHE A 1 185 ? -7.993 -3.050 9.596 1.00 87.88 185 PHE A N 1
ATOM 1456 C CA . PHE A 1 185 ? -6.652 -2.810 9.082 1.00 87.88 185 PHE A CA 1
ATOM 1457 C C . PHE A 1 185 ? -5.945 -1.745 9.920 1.00 87.88 185 PHE A C 1
ATOM 1459 O O . PHE A 1 185 ? -6.547 -0.734 10.273 1.00 87.88 185 PHE A O 1
ATOM 1466 N N . SER A 1 186 ? -4.678 -1.981 10.258 1.00 85.44 186 SER A N 1
ATOM 1467 C CA . SER A 1 186 ? -3.856 -1.025 11.011 1.00 85.44 186 SER A CA 1
ATOM 1468 C C . SER A 1 186 ? -2.997 -0.129 10.127 1.00 85.44 186 SER A C 1
ATOM 1470 O O . SER A 1 186 ? -2.433 0.843 10.622 1.00 85.44 186 SER A O 1
ATOM 1472 N N . LYS A 1 187 ? -2.897 -0.438 8.829 1.00 87.00 187 LYS A N 1
ATOM 1473 C CA . LYS A 1 187 ? -2.197 0.375 7.831 1.00 87.00 187 LYS A CA 1
ATOM 1474 C C . LYS A 1 187 ? -3.010 0.394 6.541 1.00 87.00 187 LYS A C 1
ATOM 1476 O O . LYS A 1 187 ? -3.377 -0.665 6.039 1.00 87.00 187 LYS A O 1
ATOM 1481 N N . SER A 1 188 ? -3.261 1.587 6.022 1.00 84.31 188 SER A N 1
ATOM 1482 C CA . SER A 1 188 ? -3.943 1.833 4.752 1.00 84.31 188 SER A CA 1
ATOM 1483 C C . SER A 1 188 ? -3.427 3.133 4.135 1.00 84.31 188 SER A C 1
ATOM 1485 O O . SER A 1 188 ? -2.930 4.012 4.846 1.00 84.31 188 SER A O 1
ATOM 1487 N N . ILE A 1 189 ? -3.530 3.249 2.811 1.00 78.94 189 ILE A N 1
ATOM 1488 C CA . ILE A 1 189 ? -3.386 4.520 2.086 1.00 78.94 189 ILE A CA 1
ATOM 1489 C C . ILE A 1 189 ? -4.758 5.198 2.064 1.00 78.94 189 ILE A C 1
ATOM 1491 O O . ILE A 1 189 ? -5.774 4.515 1.962 1.00 78.94 189 ILE A O 1
ATOM 1495 N N . GLY A 1 190 ? -4.814 6.524 2.195 1.00 84.44 190 GLY A N 1
ATOM 1496 C CA . GLY A 1 190 ? -6.095 7.232 2.346 1.00 84.44 190 GLY A CA 1
ATOM 1497 C C . GLY A 1 190 ? -6.635 7.182 3.781 1.00 84.44 190 GLY A C 1
ATOM 1498 O O . GLY A 1 190 ? -5.881 7.451 4.708 1.00 84.44 190 GLY A O 1
ATOM 1499 N N . ASP A 1 191 ? -7.930 6.916 3.988 1.00 83.00 191 ASP A N 1
ATOM 1500 C CA . ASP A 1 191 ? -8.586 6.950 5.314 1.00 83.00 191 ASP A CA 1
ATOM 1501 C C . ASP A 1 191 ? -8.238 8.201 6.149 1.00 83.00 191 ASP A C 1
ATOM 1503 O O . ASP A 1 191 ? -7.908 8.126 7.334 1.00 83.00 191 ASP A O 1
ATOM 1507 N N . VAL A 1 192 ? -8.282 9.389 5.534 1.00 82.44 192 VAL A N 1
ATOM 1508 C CA . VAL A 1 192 ? -7.800 10.633 6.166 1.00 82.44 192 VAL A CA 1
ATOM 1509 C C . VAL A 1 192 ? -8.475 10.935 7.513 1.00 82.44 192 VAL A C 1
ATOM 1511 O O . VAL A 1 192 ? -7.840 11.487 8.409 1.00 82.44 192 VAL A O 1
ATOM 1514 N N . TYR A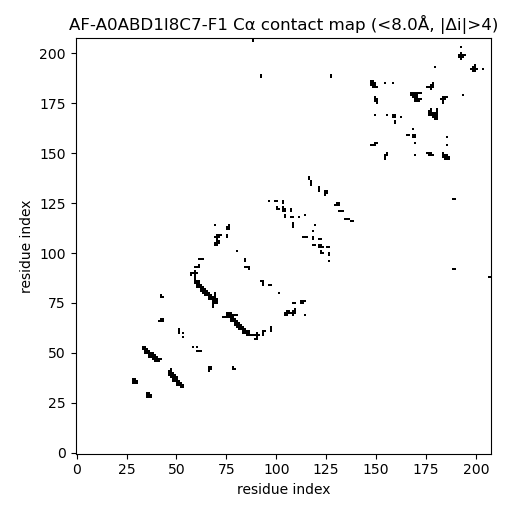 1 193 ? -9.725 10.499 7.692 1.00 80.00 193 TYR A N 1
ATOM 1515 C CA . TYR A 1 193 ? -10.489 10.607 8.940 1.00 80.00 193 TYR A CA 1
ATOM 1516 C C . TYR A 1 193 ? -9.884 9.798 10.105 1.00 80.00 193 TYR A C 1
ATOM 1518 O O . TYR A 1 193 ? -10.140 10.114 11.265 1.00 80.00 193 TYR A O 1
ATOM 1526 N N . LEU A 1 194 ? -9.052 8.786 9.827 1.00 82.75 194 LEU A N 1
ATOM 1527 C CA . LEU A 1 194 ? -8.269 8.053 10.831 1.00 82.75 194 LEU A CA 1
ATOM 1528 C C . LEU A 1 194 ? -6.914 8.704 11.123 1.00 82.75 194 LEU A C 1
ATOM 1530 O O . LEU A 1 194 ? -6.350 8.464 12.188 1.00 82.75 194 LEU A O 1
ATOM 1534 N N . LYS A 1 195 ? -6.392 9.506 10.189 1.00 83.12 195 LYS A N 1
ATOM 1535 C CA . LYS A 1 195 ? -5.014 10.024 10.215 1.00 83.12 195 LYS A CA 1
ATOM 1536 C C . LYS A 1 195 ? -4.910 11.470 10.688 1.00 83.12 195 LYS A C 1
ATOM 1538 O O . LYS A 1 195 ? -3.894 11.856 11.255 1.00 83.12 195 LYS A O 1
ATOM 1543 N N . LYS A 1 196 ? -5.939 12.283 10.444 1.00 79.50 196 LYS A N 1
ATOM 1544 C CA . LYS A 1 196 ? -5.930 13.723 10.724 1.00 79.50 196 LYS A CA 1
ATOM 1545 C C . LYS A 1 196 ? -7.123 14.123 11.578 1.00 79.50 196 LYS A C 1
ATOM 1547 O O . LYS A 1 196 ? -8.272 13.860 11.224 1.00 79.50 196 LYS A O 1
ATOM 1552 N N . VAL A 1 197 ? -6.842 14.816 12.683 1.00 78.62 197 VAL A N 1
ATOM 1553 C CA . VAL A 1 197 ? -7.862 15.249 13.651 1.00 78.62 197 VAL A CA 1
ATOM 1554 C C . VAL A 1 197 ? -8.911 16.161 13.014 1.00 78.62 197 VAL A C 1
ATOM 1556 O O . VAL A 1 197 ? -10.085 16.066 13.356 1.00 78.62 197 VAL A O 1
ATOM 1559 N N . GLU A 1 198 ? -8.526 16.985 12.031 1.00 79.88 198 GLU A N 1
ATOM 1560 C CA . GLU A 1 198 ? -9.465 17.886 11.350 1.00 79.88 198 GLU A CA 1
ATOM 1561 C C . GLU A 1 198 ? -10.612 17.141 10.652 1.00 79.88 198 GLU A C 1
ATOM 1563 O O . GLU A 1 198 ? -11.721 17.674 10.585 1.00 79.88 198 GLU A O 1
ATOM 1568 N N . PHE A 1 199 ? -10.349 15.921 10.171 1.00 76.81 199 PHE A N 1
ATOM 1569 C CA . PHE A 1 199 ? -11.286 15.082 9.418 1.00 76.81 199 PHE A CA 1
ATOM 1570 C C . PHE A 1 199 ? -11.939 13.991 10.281 1.00 76.81 199 PHE A C 1
ATOM 1572 O O . PHE A 1 199 ? -12.838 13.296 9.814 1.00 76.81 199 PHE A O 1
ATOM 1579 N N . ASN A 1 200 ? -11.521 13.850 11.540 1.00 77.69 200 ASN A N 1
ATOM 1580 C CA . ASN A 1 200 ? -12.087 12.910 12.504 1.00 77.69 200 ASN A CA 1
ATOM 1581 C C . ASN A 1 200 ? -13.272 13.552 13.252 1.00 77.69 200 ASN A C 1
ATOM 1583 O O . ASN A 1 200 ? -13.165 13.884 14.433 1.00 77.69 200 ASN A O 1
ATOM 1587 N N . ARG A 1 201 ? -14.382 13.804 12.545 1.00 72.75 201 ARG A N 1
ATOM 1588 C CA . ARG A 1 201 ? -15.593 14.440 13.098 1.00 72.75 201 ARG A CA 1
ATOM 1589 C C . ARG A 1 201 ? -16.812 13.549 12.895 1.00 72.75 201 ARG A C 1
ATOM 1591 O O . ARG A 1 201 ? -16.970 12.955 11.832 1.00 72.75 201 ARG A O 1
ATOM 1598 N N . GLU A 1 202 ? -17.683 13.478 13.899 1.00 67.38 202 GLU A N 1
ATOM 1599 C CA . GLU A 1 202 ? -18.966 12.791 13.757 1.00 67.38 202 GLU A CA 1
ATOM 1600 C C . GLU A 1 202 ? -19.956 13.588 12.878 1.00 67.38 202 GLU A C 1
ATOM 1602 O O . GLU A 1 202 ? -19.941 14.822 12.913 1.00 67.38 202 GLU A O 1
ATOM 1607 N N . PRO A 1 203 ? -20.850 12.907 12.132 1.00 66.75 203 PRO A N 1
ATOM 1608 C CA . PRO A 1 203 ? -20.883 11.459 11.937 1.00 66.75 203 PRO A CA 1
ATOM 1609 C C . PRO A 1 203 ? -19.773 11.012 10.975 1.00 66.75 203 PRO A C 1
ATOM 1611 O O . PRO A 1 203 ? -19.614 11.562 9.888 1.00 66.75 203 PRO A O 1
ATOM 1614 N N . LEU A 1 204 ? -19.022 9.980 11.365 1.00 62.09 204 LEU A N 1
ATOM 1615 C CA . LEU A 1 204 ? -18.086 9.329 10.452 1.00 62.09 204 LEU A CA 1
ATOM 1616 C C . LEU A 1 204 ? -18.892 8.657 9.337 1.00 62.09 204 LEU A C 1
ATOM 1618 O O . LEU A 1 204 ? -19.916 8.030 9.625 1.00 62.09 204 LEU A O 1
ATOM 1622 N N . TYR A 1 205 ? -18.455 8.813 8.083 1.00 58.38 205 TYR A N 1
ATOM 1623 C CA . TYR A 1 205 ? -19.167 8.296 6.912 1.00 58.38 205 TYR A CA 1
ATOM 1624 C C . TYR A 1 205 ? -19.575 6.832 7.132 1.00 58.38 205 TYR A C 1
ATOM 1626 O O . TYR A 1 205 ? -18.737 5.958 7.364 1.00 58.38 205 TYR A O 1
ATOM 1634 N N . GLN A 1 206 ? -20.884 6.577 7.111 1.00 50.06 206 GLN A N 1
ATOM 1635 C CA . GLN A 1 206 ? -21.416 5.222 7.184 1.00 50.06 206 GLN A CA 1
ATOM 1636 C C . GLN A 1 206 ? -21.062 4.489 5.889 1.00 50.06 206 GLN A C 1
ATOM 1638 O O . GLN A 1 206 ? -21.120 5.079 4.811 1.00 50.06 206 GLN A O 1
ATOM 1643 N N . LYS A 1 207 ? -20.703 3.203 5.998 1.00 48.53 207 LYS A N 1
ATOM 1644 C CA . LYS A 1 207 ? -20.593 2.327 4.827 1.00 48.53 207 LYS A CA 1
ATOM 1645 C C . LYS A 1 207 ? -21.931 2.355 4.083 1.00 48.53 207 LYS A C 1
ATOM 1647 O O . LYS A 1 207 ? -22.941 1.977 4.677 1.00 48.53 207 LYS A O 1
ATOM 1652 N N . ILE A 1 208 ? -21.913 2.826 2.838 1.00 38.19 208 ILE A N 1
ATOM 1653 C CA . ILE A 1 208 ? -22.987 2.591 1.864 1.00 38.19 208 ILE A CA 1
ATOM 1654 C C . ILE A 1 208 ? -22.908 1.127 1.429 1.00 38.19 208 ILE A C 1
ATOM 1656 O O . ILE A 1 208 ? -21.768 0.634 1.266 1.00 38.19 208 ILE A O 1
#

Secondary structure (DSSP, 8-state):
-HHHHHHHHHHHHS-------------PPEEETTEEEEEEEEETTEEEEEEEE--SSS---EEEEEEEE-SSSTTS-EEEEEEEE---SSSHHHHHHHHHHHHHHHHHHHHHSS--HHHHHHHHHHHHHSS----------S-S----BTTSHHHHHHHHHH-TT-TTSEEEETTEEEETTTBSBS--S--HHHH-GGG--SSPPPP-

Foldseek 3Di:
DVVVVVVVVVVLVPPPDDDDDDDDDDPDFDDDPFKTKDNWDDAPPDIDIDIDGHPDPARLKDWDWDFFALAPDNPADTGIDIDIDDGPPHNPLVVLCRVQLSVQLRHLCHVVRHRDPQSNVQSVCCSQVVDGDDDDDDDDDDDPDDQQFQVDPVNVVVQCVVCVPCPQQWDQDPNGIAGSNPHGGPDDRDPVLSVDPVNVDPPDDDGD